Protein AF-0000000085178971 (afdb_homodimer)

InterPro domains:
  IPR006683 Thioesterase domain [PF03061] (18-88)
  IPR029069 HotDog domain superfamily [SSF54637] (4-119)
  IPR033120 Hotdog acyl-CoA thioesterase (ACOT)-type domain [PS51770] (1-112)
  IPR040170 Cytosolic acyl coenzyme A thioester hydrolase [PTHR11049] (3-118)

Structure (mmCIF, N/CA/C/O backbone):
data_AF-0000000085178971-model_v1
#
loop_
_entity.id
_entity.type
_entity.pdbx_description
1 polymer 'Acyl-CoA hydrolase'
#
loop_
_atom_site.group_PDB
_atom_site.id
_atom_site.type_symbol
_atom_site.label_atom_id
_atom_site.label_alt_id
_atom_site.label_comp_id
_atom_site.label_asym_id
_atom_site.label_entity_id
_atom_site.label_seq_id
_atom_site.pdbx_PDB_ins_code
_atom_site.Cartn_x
_atom_site.Cartn_y
_atom_site.Cartn_z
_atom_site.occupancy
_atom_site.B_iso_or_equiv
_atom_site.auth_seq_id
_atom_site.auth_comp_id
_atom_site.auth_asym_id
_atom_site.auth_atom_id
_atom_site.pdbx_PDB_model_num
ATOM 1 N N . MET A 1 1 ? -16.781 5.309 12.898 1 90.56 1 MET A N 1
ATOM 2 C CA . MET A 1 1 ? -16.844 5.953 11.594 1 90.56 1 MET A CA 1
ATOM 3 C C . MET A 1 1 ? -16.344 5.008 10.5 1 90.56 1 MET A C 1
ATOM 5 O O . MET A 1 1 ? -15.336 4.328 10.672 1 90.56 1 MET A O 1
ATOM 9 N N . GLU A 1 2 ? -17.203 5.035 9.398 1 94.25 2 GLU A N 1
ATOM 10 C CA . GLU A 1 2 ? -16.922 4.043 8.359 1 94.25 2 GLU A CA 1
ATOM 11 C C . GLU A 1 2 ? -17 4.668 6.973 1 94.25 2 GLU A C 1
ATOM 13 O O . GLU A 1 2 ? -17.688 5.672 6.773 1 94.25 2 GLU A O 1
ATOM 18 N N . ALA A 1 3 ? -16.203 4.098 6.035 1 98.06 3 ALA A N 1
ATOM 19 C CA . ALA A 1 3 ? -16.297 4.41 4.609 1 98.06 3 ALA A CA 1
ATOM 20 C C . ALA A 1 3 ? -16.25 3.139 3.768 1 98.06 3 ALA A C 1
ATOM 22 O O . ALA A 1 3 ? -15.594 2.162 4.141 1 98.06 3 ALA A O 1
ATOM 23 N N . ARG A 1 4 ? -16.938 3.227 2.602 1 98.06 4 ARG A N 1
ATOM 24 C CA . ARG A 1 4 ? -16.969 2.084 1.694 1 98.06 4 ARG A CA 1
ATOM 25 C C . ARG A 1 4 ? -16.875 2.535 0.241 1 98.06 4 ARG A C 1
ATOM 27 O O . ARG A 1 4 ? -17.391 3.586 -0.125 1 98.06 4 ARG A O 1
ATOM 34 N N . THR A 1 5 ? -16.281 1.724 -0.541 1 98.25 5 THR A N 1
ATOM 35 C CA . THR A 1 5 ? -16.203 1.977 -1.975 1 98.25 5 THR A CA 1
ATOM 36 C C . THR A 1 5 ? -16.219 0.666 -2.756 1 98.25 5 THR A C 1
ATOM 38 O O . THR A 1 5 ? -15.727 -0.357 -2.275 1 98.25 5 THR A O 1
ATOM 41 N N . LEU A 1 6 ? -16.797 0.725 -3.943 1 98 6 LEU A N 1
ATOM 42 C CA . LEU A 1 6 ? -16.719 -0.377 -4.898 1 98 6 LEU A CA 1
ATOM 43 C C . LEU A 1 6 ? -15.742 -0.062 -6.023 1 98 6 LEU A C 1
ATOM 45 O O . LEU A 1 6 ? -15.68 1.074 -6.496 1 98 6 LEU A O 1
ATOM 49 N N . GLU A 1 7 ? -14.977 -1.072 -6.363 1 98.12 7 GLU A N 1
ATOM 50 C CA . GLU A 1 7 ? -14.008 -0.912 -7.445 1 98.12 7 GLU A CA 1
ATOM 51 C C . GLU A 1 7 ? -13.953 -2.16 -8.32 1 98.12 7 GLU A C 1
ATOM 53 O O . GLU A 1 7 ? -13.711 -3.264 -7.824 1 98.12 7 GLU A O 1
ATOM 58 N N . LEU A 1 8 ? -14.172 -1.98 -9.609 1 97.5 8 LEU A N 1
ATOM 59 C CA . LEU A 1 8 ? -13.984 -3.08 -10.547 1 97.5 8 LEU A CA 1
ATOM 60 C C . LEU A 1 8 ? -12.523 -3.197 -10.961 1 97.5 8 LEU A C 1
ATOM 62 O O . LEU A 1 8 ? -11.875 -2.191 -11.266 1 97.5 8 LEU A O 1
ATOM 66 N N . VAL A 1 9 ? -12.016 -4.402 -11.016 1 97.88 9 VAL A N 1
ATOM 67 C CA . VAL A 1 9 ? -10.617 -4.621 -11.359 1 97.88 9 VAL A CA 1
ATOM 68 C C . VAL A 1 9 ? -10.469 -4.73 -12.875 1 97.88 9 VAL A C 1
ATOM 70 O O . VAL A 1 9 ? -11.055 -5.621 -13.5 1 97.88 9 VAL A O 1
ATOM 73 N N . PHE A 1 10 ? -9.641 -3.891 -13.461 1 97.94 10 PHE A N 1
ATOM 74 C CA . PHE A 1 10 ? -9.367 -3.875 -14.891 1 97.94 10 PHE A CA 1
ATOM 75 C C . PHE A 1 10 ? -7.984 -4.441 -15.188 1 97.94 10 PHE A C 1
ATOM 77 O O . PHE A 1 10 ? -7.145 -4.543 -14.289 1 97.94 10 PHE A O 1
ATOM 84 N N . PRO A 1 11 ? -7.73 -4.879 -16.438 1 97.19 11 PRO A N 1
ATOM 85 C CA . PRO A 1 11 ? -6.434 -5.453 -16.797 1 97.19 11 PRO A CA 1
ATOM 86 C C . PRO A 1 11 ? -5.262 -4.535 -16.453 1 97.19 11 PRO A C 1
ATOM 88 O O . PRO A 1 11 ? -4.164 -5.016 -16.172 1 97.19 11 PRO A O 1
ATOM 91 N N . GLU A 1 12 ? -5.469 -3.273 -16.391 1 95.94 12 GLU A N 1
ATOM 92 C CA . GLU A 1 12 ? -4.387 -2.334 -16.094 1 95.94 12 GLU A CA 1
ATOM 93 C C . GLU A 1 12 ? -3.906 -2.473 -14.656 1 95.94 12 GLU A C 1
ATOM 95 O O . GLU A 1 12 ? -2.838 -1.971 -14.305 1 95.94 12 GLU A O 1
ATOM 100 N N . HIS A 1 13 ? -4.719 -3.09 -13.836 1 96.56 13 HIS A N 1
ATOM 101 C CA . HIS A 1 13 ? -4.398 -3.246 -12.422 1 96.56 13 HIS A CA 1
ATOM 102 C C . HIS A 1 13 ? -3.75 -4.602 -12.148 1 96.56 13 HIS A C 1
ATOM 104 O O . HIS A 1 13 ? -3.488 -4.949 -10.992 1 96.56 13 HIS A O 1
ATOM 110 N N . THR A 1 14 ? -3.543 -5.395 -13.188 1 95.81 14 THR A N 1
ATOM 111 C CA . THR A 1 14 ? -3.139 -6.777 -12.961 1 95.81 14 THR A CA 1
ATOM 112 C C . THR A 1 14 ? -1.817 -7.074 -13.664 1 95.81 14 THR A C 1
ATOM 114 O O . THR A 1 14 ? -1.441 -6.379 -14.609 1 95.81 14 THR A O 1
ATOM 117 N N . ASN A 1 15 ? -1.112 -8.062 -13.117 1 91.56 15 ASN A N 1
ATOM 118 C CA . ASN A 1 15 ? 0.106 -8.562 -13.742 1 91.56 15 ASN A CA 1
ATOM 119 C C . ASN A 1 15 ? -0.207 -9.453 -14.945 1 91.56 15 ASN A C 1
ATOM 121 O O . ASN A 1 15 ? -1.373 -9.648 -15.289 1 91.56 15 ASN A O 1
ATOM 125 N N . PRO A 1 16 ? 0.861 -9.898 -15.609 1 90 16 PRO A N 1
ATOM 126 C CA . PRO A 1 16 ? 0.62 -10.711 -16.797 1 90 16 PRO A CA 1
ATOM 127 C C . PRO A 1 16 ? -0.155 -11.984 -16.5 1 90 16 PRO A C 1
ATOM 129 O O . PRO A 1 16 ? -0.76 -12.578 -17.406 1 90 16 PRO A O 1
ATOM 132 N N . LEU A 1 17 ? -0.175 -12.469 -15.258 1 91.81 17 LEU A N 1
ATOM 133 C CA . LEU A 1 17 ? -0.897 -13.68 -14.875 1 91.81 17 LEU A CA 1
ATOM 134 C C . LEU A 1 17 ? -2.344 -13.352 -14.516 1 91.81 17 LEU A C 1
ATOM 136 O O . LEU A 1 17 ? -3.121 -14.25 -14.18 1 91.81 17 LEU A O 1
ATOM 140 N N . GLY A 1 18 ? -2.707 -12.07 -14.586 1 94.12 18 GLY A N 1
ATOM 141 C CA . GLY A 1 18 ? -4.082 -11.664 -14.336 1 94.12 18 GLY A CA 1
ATOM 142 C C . GLY A 1 18 ? -4.359 -11.367 -12.883 1 94.12 18 GLY A C 1
ATOM 143 O O . GLY A 1 18 ? -5.504 -11.094 -12.508 1 94.12 18 GLY A O 1
ATOM 144 N N . ALA A 1 19 ? -3.391 -11.453 -12.086 1 94.94 19 ALA A N 1
ATOM 145 C CA . ALA A 1 19 ? -3.545 -11.133 -10.664 1 94.94 19 ALA A CA 1
ATOM 146 C C . ALA A 1 19 ? -3.299 -9.648 -10.406 1 94.94 19 ALA A C 1
ATOM 148 O O . ALA A 1 19 ? -2.369 -9.062 -10.961 1 94.94 19 ALA A O 1
ATOM 149 N N . ALA A 1 20 ? -4.156 -9.062 -9.586 1 97.12 20 ALA A N 1
ATOM 150 C CA . ALA A 1 20 ? -4.02 -7.641 -9.273 1 97.12 20 ALA A CA 1
ATOM 151 C C . ALA A 1 20 ? -2.684 -7.355 -8.594 1 97.12 20 ALA A C 1
ATOM 153 O O . ALA A 1 20 ? -2.236 -8.125 -7.742 1 97.12 20 ALA A O 1
ATOM 154 N N . PHE A 1 21 ? -2.059 -6.289 -9 1 96.38 21 PHE A N 1
ATOM 155 C CA . PHE A 1 21 ? -0.87 -5.832 -8.289 1 96.38 21 PHE A CA 1
ATOM 156 C C . PHE A 1 21 ? -1.201 -5.496 -6.84 1 96.38 21 PHE A C 1
ATOM 158 O O . PHE A 1 21 ? -2.227 -4.867 -6.559 1 96.38 21 PHE A O 1
ATOM 165 N N . GLY A 1 22 ? -0.292 -5.902 -5.941 1 97.75 22 GLY A N 1
ATOM 166 C CA . GLY A 1 22 ? -0.508 -5.566 -4.543 1 97.75 22 GLY A CA 1
ATOM 167 C C . GLY A 1 22 ? -0.616 -4.07 -4.301 1 97.75 22 GLY A C 1
ATOM 168 O O . GLY A 1 22 ? -1.378 -3.633 -3.436 1 97.75 22 GLY A O 1
ATOM 169 N N . GLY A 1 23 ? 0.153 -3.355 -5.035 1 97.62 23 GLY A N 1
ATOM 170 C CA . GLY A 1 23 ? 0.151 -1.907 -4.906 1 97.62 23 GLY A CA 1
ATOM 171 C C . GLY A 1 23 ? -1.193 -1.282 -5.223 1 97.62 23 GLY A C 1
ATOM 172 O O . GLY A 1 23 ? -1.568 -0.268 -4.633 1 97.62 23 GLY A O 1
ATOM 173 N N . PHE A 1 24 ? -1.859 -1.829 -6.164 1 98.19 24 PHE A N 1
ATOM 174 C CA . PHE A 1 24 ? -3.201 -1.365 -6.492 1 98.19 24 PHE A CA 1
ATOM 175 C C . PHE A 1 24 ? -4.145 -1.54 -5.309 1 98.19 24 PHE A C 1
ATOM 177 O O . PHE A 1 24 ? -4.836 -0.599 -4.914 1 98.19 24 PHE A O 1
ATOM 184 N N . VAL A 1 25 ? -4.148 -2.674 -4.711 1 98.69 25 VAL A N 1
ATOM 185 C CA . VAL A 1 25 ? -5.02 -2.98 -3.578 1 98.69 25 VAL A CA 1
ATOM 186 C C . VAL A 1 25 ? -4.637 -2.107 -2.385 1 98.69 25 VAL A C 1
ATOM 188 O O . VAL A 1 25 ? -5.508 -1.53 -1.728 1 98.69 25 VAL A O 1
ATOM 191 N N . LEU A 1 26 ? -3.355 -1.999 -2.131 1 98.5 26 LEU A N 1
ATOM 192 C CA . LEU A 1 26 ? -2.869 -1.151 -1.048 1 98.5 26 LEU A CA 1
ATOM 193 C C . LEU A 1 26 ? -3.295 0.297 -1.257 1 98.5 26 LEU A C 1
ATOM 195 O O . LEU A 1 26 ? -3.623 0.998 -0.296 1 98.5 26 LEU A O 1
ATOM 199 N N . GLY A 1 27 ? -3.217 0.71 -2.482 1 98.19 27 GLY A N 1
ATOM 200 C CA . GLY A 1 27 ? -3.682 2.051 -2.803 1 98.19 27 GLY A CA 1
ATOM 201 C C . GLY A 1 27 ? -5.148 2.268 -2.479 1 98.19 27 GLY A C 1
ATOM 202 O O . GLY A 1 27 ? -5.52 3.305 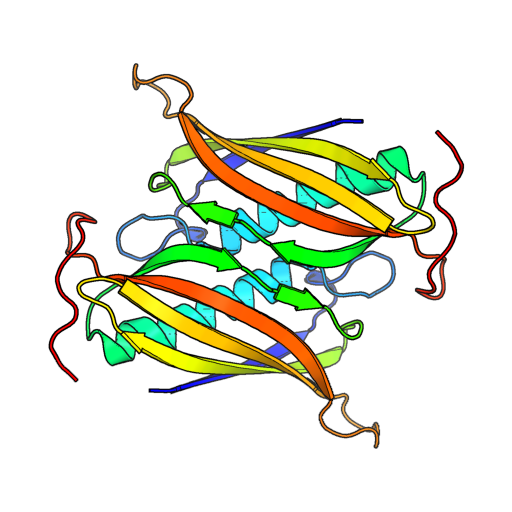-1.924 1 98.19 27 GLY A O 1
ATOM 203 N N . LEU A 1 28 ? -5.977 1.329 -2.848 1 98.5 28 LEU A N 1
ATOM 204 C CA . LEU A 1 28 ? -7.395 1.399 -2.516 1 98.5 28 LEU A CA 1
ATOM 205 C C . LEU A 1 28 ? -7.598 1.438 -1.004 1 98.5 28 LEU A C 1
ATOM 207 O O . LEU A 1 28 ? -8.414 2.215 -0.502 1 98.5 28 LEU A O 1
ATOM 211 N N . MET A 1 29 ? -6.883 0.595 -0.313 1 98.69 29 MET A N 1
ATOM 212 C CA . MET A 1 29 ? -6.98 0.563 1.144 1 98.69 29 MET A CA 1
ATOM 213 C C . MET A 1 29 ? -6.641 1.924 1.742 1 98.69 29 MET A C 1
ATOM 215 O O . MET A 1 29 ? -7.363 2.424 2.605 1 98.69 29 MET A O 1
ATOM 219 N N . ASP A 1 30 ? -5.582 2.465 1.289 1 98.44 30 ASP A N 1
ATOM 220 C CA . ASP A 1 30 ? -5.156 3.771 1.781 1 98.44 30 ASP A CA 1
ATOM 221 C C . ASP A 1 30 ? -6.195 4.844 1.464 1 98.44 30 ASP A C 1
ATOM 223 O O . ASP A 1 30 ? -6.516 5.676 2.314 1 98.44 30 ASP A O 1
ATOM 227 N N . LYS A 1 31 ? -6.684 4.848 0.263 1 97.38 31 LYS A N 1
ATOM 228 C CA . LYS A 1 31 ? -7.676 5.832 -0.161 1 97.38 31 LYS A CA 1
ATOM 229 C C . LYS A 1 31 ? -8.93 5.758 0.71 1 97.38 31 LYS A C 1
ATOM 231 O O . LYS A 1 31 ? -9.32 6.75 1.325 1 97.38 31 LYS A O 1
ATOM 236 N N . VAL A 1 32 ? -9.477 4.641 0.804 1 98.62 32 VAL A N 1
ATOM 237 C CA . VAL A 1 32 ? -10.727 4.492 1.536 1 98.62 32 VAL A CA 1
ATOM 238 C C . VAL A 1 32 ? -10.477 4.656 3.033 1 98.62 32 VAL A C 1
ATOM 240 O O . VAL A 1 32 ? -11.297 5.23 3.748 1 98.62 32 VAL A O 1
ATOM 243 N N . GLY A 1 33 ? -9.359 4.094 3.525 1 98.62 33 GLY A N 1
ATOM 244 C CA . GLY A 1 33 ? -8.984 4.332 4.91 1 98.62 33 GLY A CA 1
ATOM 245 C C . GLY A 1 33 ? -8.891 5.805 5.258 1 98.62 33 GLY A C 1
ATOM 246 O O . GLY A 1 33 ? -9.328 6.227 6.328 1 98.62 33 GLY A O 1
ATOM 247 N N . SER A 1 34 ? -8.281 6.543 4.367 1 98 34 SER A N 1
ATOM 248 C CA . SER A 1 34 ? -8.117 7.973 4.613 1 98 34 SER A CA 1
ATOM 249 C C . SER A 1 34 ? -9.469 8.68 4.664 1 98 34 SER A C 1
ATOM 251 O O . SER A 1 34 ? -9.641 9.664 5.387 1 98 34 SER A O 1
ATOM 253 N N . TYR A 1 35 ? -10.414 8.219 3.824 1 97.88 35 TYR A N 1
ATOM 254 C CA . TYR A 1 35 ? -11.758 8.781 3.895 1 97.88 35 TYR A CA 1
ATOM 255 C C . TYR A 1 35 ? -12.344 8.625 5.293 1 97.88 35 TYR A C 1
ATOM 257 O O . TYR A 1 35 ? -12.852 9.594 5.871 1 97.88 35 TYR A O 1
ATOM 265 N N . ALA A 1 36 ? -12.336 7.406 5.82 1 98.56 36 ALA A N 1
ATOM 266 C CA . ALA A 1 36 ? -12.867 7.145 7.152 1 98.56 36 ALA A CA 1
ATOM 267 C C . ALA A 1 36 ? -12.172 8.008 8.203 1 98.56 36 ALA A C 1
ATOM 269 O O . ALA A 1 36 ? -12.828 8.594 9.07 1 98.56 36 ALA A O 1
ATOM 270 N N . ALA A 1 37 ? -10.859 8.055 8.102 1 98.31 37 ALA A N 1
ATOM 271 C CA . ALA A 1 37 ? -10.07 8.82 9.07 1 98.31 37 ALA A CA 1
ATOM 272 C C . ALA A 1 37 ? -10.422 10.305 9.008 1 98.31 37 ALA A C 1
ATOM 274 O O . ALA A 1 37 ? -10.648 10.938 10.039 1 98.31 37 ALA A O 1
ATOM 275 N N . ALA A 1 38 ? -10.422 10.836 7.82 1 97.06 38 ALA A N 1
ATOM 276 C CA . ALA A 1 38 ? -10.695 12.258 7.645 1 97.06 38 ALA A CA 1
ATOM 277 C C . ALA A 1 38 ? -12.102 12.602 8.133 1 97.06 38 ALA A C 1
ATOM 279 O O . ALA A 1 38 ? -12.312 13.656 8.742 1 97.06 38 ALA A O 1
ATOM 280 N N . ARG A 1 39 ? -13.055 11.766 7.82 1 97.25 39 ARG A N 1
ATOM 281 C CA . ARG A 1 39 ? -14.422 11.984 8.281 1 97.25 39 ARG A CA 1
ATOM 282 C C . ARG A 1 39 ? -14.477 12.062 9.805 1 97.25 39 ARG A C 1
ATOM 284 O O . ARG A 1 39 ? -15.141 12.938 10.367 1 97.25 39 ARG A O 1
ATOM 291 N N . ARG A 1 40 ? -13.828 11.141 10.438 1 97.56 40 ARG A N 1
ATOM 292 C CA . ARG A 1 40 ? -13.797 11.102 11.891 1 97.56 40 ARG A CA 1
ATOM 293 C C . ARG A 1 40 ? -13.094 12.336 12.461 1 97.56 40 ARG A C 1
ATOM 295 O O . ARG A 1 40 ? -13.539 12.906 13.453 1 97.56 40 ARG A O 1
ATOM 302 N N . ALA A 1 41 ? -11.977 12.695 11.859 1 97 41 ALA A N 1
ATOM 303 C CA . ALA A 1 41 ? -11.133 13.781 12.367 1 97 41 ALA A CA 1
ATOM 304 C C . ALA A 1 41 ? -11.711 15.141 12 1 97 41 ALA A C 1
ATOM 306 O O . ALA A 1 41 ? -11.352 16.156 12.602 1 97 41 ALA A O 1
ATOM 307 N N . LYS A 1 42 ? -12.555 15.164 10.938 1 95.56 42 LYS A N 1
ATOM 308 C CA . LYS A 1 42 ? -13.07 16.391 10.352 1 95.56 42 LYS A CA 1
ATOM 309 C C . LYS A 1 42 ? -11.93 17.328 9.938 1 95.56 42 LYS A C 1
ATOM 311 O O . LYS A 1 42 ? -12.016 18.547 10.117 1 95.56 42 LYS A O 1
ATOM 316 N N . LYS A 1 43 ? -10.844 16.734 9.555 1 94.38 43 LYS A N 1
ATOM 317 C CA . LYS A 1 43 ? -9.617 17.375 9.102 1 94.38 43 LYS A CA 1
ATOM 318 C C . LYS A 1 43 ? -8.883 16.5 8.078 1 94.38 43 LYS A C 1
ATOM 320 O O . LYS A 1 43 ? -9.133 15.305 7.992 1 94.38 43 LYS A O 1
ATOM 325 N N . PRO A 1 44 ? -7.977 17.188 7.273 1 96.06 44 PRO A N 1
ATOM 326 C CA . PRO A 1 44 ? -7.105 16.344 6.453 1 96.06 44 PRO A CA 1
ATOM 327 C C . PRO A 1 44 ? -6.23 15.414 7.289 1 96.06 44 PRO A C 1
ATOM 329 O O . PRO A 1 44 ? -5.938 15.711 8.453 1 96.06 44 PRO A O 1
ATOM 332 N N . VAL A 1 45 ? -5.895 14.305 6.664 1 97.44 45 VAL A N 1
ATOM 333 C CA . VAL A 1 45 ? -5.031 13.336 7.336 1 97.44 45 VAL A CA 1
ATOM 334 C C . VAL A 1 45 ? -3.92 12.891 6.395 1 97.44 45 VAL A C 1
ATOM 336 O O . VAL A 1 45 ? -4.043 13.016 5.172 1 97.44 45 VAL A O 1
ATOM 339 N N . VAL A 1 46 ? -2.805 12.367 6.93 1 97.69 46 VAL A N 1
ATOM 340 C CA . VAL A 1 46 ? -1.712 11.766 6.176 1 97.69 46 VAL A CA 1
ATOM 341 C C . VAL A 1 46 ? -1.381 10.391 6.754 1 97.69 46 VAL A C 1
ATOM 343 O O . VAL A 1 46 ? -1.483 10.18 7.965 1 97.69 46 VAL A O 1
ATOM 346 N N . THR A 1 47 ? -1.085 9.484 5.863 1 97.94 47 THR A N 1
ATOM 347 C CA . THR A 1 47 ? -0.688 8.148 6.305 1 97.94 47 THR A CA 1
ATOM 348 C C . THR A 1 47 ? 0.671 8.188 6.996 1 97.94 47 THR A C 1
ATOM 350 O O . THR A 1 47 ? 1.628 8.758 6.465 1 97.94 47 THR A O 1
ATOM 353 N N . VAL A 1 48 ? 0.702 7.504 8.18 1 98.44 48 VAL A N 1
ATOM 354 C CA . VAL A 1 48 ? 1.996 7.516 8.859 1 98.44 48 VAL A CA 1
ATOM 355 C C . VAL A 1 48 ? 2.506 6.082 9.016 1 98.44 48 VAL A C 1
ATOM 357 O O . VAL A 1 48 ? 3.693 5.867 9.266 1 98.44 48 VAL A O 1
ATOM 360 N N . ALA A 1 49 ? 1.622 5.125 8.906 1 98.62 49 ALA A N 1
ATOM 361 C CA . ALA A 1 49 ? 2.076 3.744 9.039 1 98.62 49 ALA A CA 1
ATOM 362 C C . ALA A 1 49 ? 1.078 2.777 8.406 1 98.62 49 ALA A C 1
ATOM 364 O O . ALA A 1 49 ? -0.124 3.053 8.367 1 98.62 49 ALA A O 1
ATOM 365 N N . VAL A 1 50 ? 1.59 1.718 7.895 1 98.06 50 VAL A N 1
ATOM 366 C CA . VAL A 1 50 ? 0.809 0.587 7.402 1 98.06 50 VAL A CA 1
ATOM 367 C C . VAL A 1 50 ? 1.342 -0.711 8.008 1 98.06 50 VAL A C 1
ATOM 369 O O . VAL A 1 50 ? 2.549 -0.96 7.988 1 98.06 50 VAL A O 1
ATOM 372 N N . GLY A 1 51 ? 0.458 -1.487 8.555 1 95.25 51 GLY A N 1
ATOM 373 C CA . GLY A 1 51 ? 0.905 -2.742 9.141 1 95.25 51 GLY A CA 1
ATOM 374 C C . GLY A 1 51 ? -0.154 -3.826 9.102 1 95.25 51 GLY A C 1
ATOM 375 O O . GLY A 1 51 ? -1.352 -3.533 9.086 1 95.25 51 GLY A O 1
ATOM 376 N N . GLY A 1 52 ? 0.385 -5.031 9.133 1 95.62 52 GLY A N 1
ATOM 377 C CA . GLY A 1 52 ? -0.489 -6.184 9.281 1 95.62 52 GLY A CA 1
ATOM 378 C C . GLY A 1 52 ? -1.335 -6.453 8.047 1 95.62 52 GLY A C 1
ATOM 379 O O . GLY A 1 52 ? -2.471 -6.922 8.164 1 95.62 52 GLY A O 1
ATOM 380 N N . VAL A 1 53 ? -0.936 -6.07 6.918 1 98.56 53 VAL A N 1
ATOM 381 C CA . VAL A 1 53 ? -1.733 -6.348 5.73 1 98.56 53 VAL A CA 1
ATOM 382 C C . VAL A 1 53 ? -1.47 -7.773 5.25 1 98.56 53 VAL A C 1
ATOM 384 O O . VAL A 1 53 ? -0.316 -8.172 5.074 1 98.56 53 VAL A O 1
ATOM 387 N N . GLU A 1 54 ? -2.508 -8.516 5.031 1 98.75 54 GLU A N 1
ATOM 388 C CA . GLU A 1 54 ? -2.453 -9.875 4.516 1 98.75 54 GLU A CA 1
ATOM 389 C C . GLU A 1 54 ? -3.295 -10.031 3.252 1 98.75 54 GLU A C 1
ATOM 391 O O . GLU A 1 54 ? -4.496 -9.75 3.264 1 98.75 54 GLU A O 1
ATOM 396 N N . PHE A 1 55 ? -2.631 -10.422 2.248 1 98.5 55 PHE A N 1
ATOM 397 C CA . PHE A 1 55 ? -3.328 -10.797 1.024 1 98.5 55 PHE A CA 1
ATOM 398 C C . PHE A 1 55 ? -3.74 -12.266 1.066 1 98.5 55 PHE A C 1
ATOM 400 O O . PHE A 1 55 ? -2.941 -13.148 0.752 1 98.5 55 PHE A O 1
ATOM 407 N N . LYS A 1 56 ? -4.98 -12.516 1.309 1 97.88 56 LYS A N 1
ATOM 408 C CA . LYS A 1 56 ? -5.457 -13.852 1.679 1 97.88 56 LYS A CA 1
ATOM 409 C C . LYS A 1 56 ? -5.754 -14.688 0.441 1 97.88 56 LYS A C 1
ATOM 411 O O . LYS A 1 56 ? -5.496 -15.898 0.428 1 97.88 56 LYS A O 1
ATOM 416 N N . VAL A 1 57 ? -6.406 -14.117 -0.52 1 95.81 57 VAL A N 1
ATOM 417 C CA . VAL A 1 57 ? -6.715 -14.805 -1.771 1 95.81 57 VAL A CA 1
ATOM 418 C C . VAL A 1 57 ? -6.438 -13.875 -2.951 1 95.81 57 VAL A C 1
ATOM 420 O O . VAL A 1 57 ? -6.555 -12.656 -2.828 1 95.81 57 VAL A O 1
ATOM 423 N N . PRO A 1 58 ? -6.109 -14.43 -4.102 1 95.56 58 PRO A N 1
ATOM 424 C CA . PRO A 1 58 ? -5.789 -13.578 -5.25 1 95.56 58 PRO A CA 1
ATOM 425 C C . PRO A 1 58 ? -7.004 -12.812 -5.773 1 95.56 58 PRO A C 1
ATOM 427 O O . PRO A 1 58 ? -8.117 -13.344 -5.777 1 95.56 58 PRO A O 1
ATOM 430 N N . ILE A 1 59 ? -6.754 -11.531 -6.102 1 97.06 59 ILE A N 1
ATOM 431 C CA . ILE A 1 59 ? -7.711 -10.68 -6.797 1 97.06 59 ILE A CA 1
ATOM 432 C C . ILE A 1 59 ? -7.383 -10.656 -8.289 1 97.06 59 ILE A C 1
ATOM 434 O O . ILE A 1 59 ? -6.219 -10.539 -8.672 1 97.06 59 ILE A O 1
ATOM 438 N N . ARG A 1 60 ? -8.406 -10.812 -9.18 1 95.69 60 ARG A N 1
ATOM 439 C CA . ARG A 1 60 ? -8.164 -10.938 -10.609 1 95.69 60 ARG A CA 1
ATOM 440 C C . ARG A 1 60 ? -9.008 -9.93 -11.398 1 95.69 60 ARG A C 1
ATOM 442 O O . ARG A 1 60 ? -9.977 -9.375 -10.867 1 95.69 60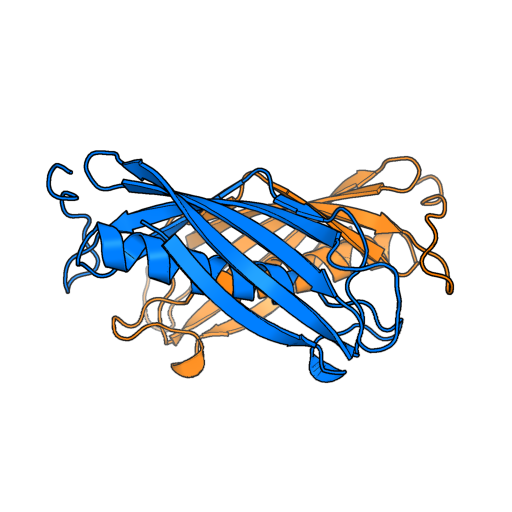 ARG A O 1
ATOM 449 N N . THR A 1 61 ? -8.547 -9.773 -12.656 1 96.38 61 THR A N 1
ATOM 450 C CA . THR A 1 61 ? -9.344 -8.953 -13.57 1 96.38 61 THR A CA 1
ATOM 451 C C . THR A 1 61 ? -10.797 -9.414 -13.586 1 96.38 61 THR A C 1
ATOM 453 O O . THR A 1 61 ? -11.07 -10.609 -13.68 1 96.38 61 THR A O 1
ATOM 456 N N . GLY A 1 62 ? -11.711 -8.406 -13.438 1 95 62 GLY A N 1
ATOM 457 C CA . GLY A 1 62 ? -13.125 -8.727 -13.477 1 95 62 GLY A CA 1
ATOM 458 C C . GLY A 1 62 ? -13.742 -8.883 -12.102 1 95 62 GLY A C 1
ATOM 459 O O . GLY A 1 62 ? -14.969 -8.914 -11.961 1 95 62 GLY A O 1
ATOM 460 N N . ASP A 1 63 ? -12.914 -9.047 -11.102 1 96.56 63 ASP A N 1
ATOM 461 C CA . ASP A 1 63 ? -13.445 -9.07 -9.742 1 96.56 63 ASP A CA 1
ATOM 462 C C . ASP A 1 63 ? -14.016 -7.703 -9.352 1 96.56 63 ASP A C 1
ATOM 464 O O . ASP A 1 63 ? -13.438 -6.668 -9.695 1 96.56 63 ASP A O 1
ATOM 468 N N . LEU A 1 64 ? -15.156 -7.676 -8.695 1 97.19 64 LEU A N 1
ATOM 469 C CA . LEU A 1 64 ? -15.641 -6.488 -8 1 97.19 64 LEU A CA 1
ATOM 470 C C . LEU A 1 64 ? -15.148 -6.461 -6.559 1 97.19 64 LEU A C 1
ATOM 472 O O . LEU A 1 64 ? -15.359 -7.414 -5.805 1 97.19 64 LEU A O 1
ATOM 476 N N . LEU A 1 65 ? -14.5 -5.379 -6.23 1 98.19 65 LEU A N 1
ATOM 477 C CA . LEU A 1 65 ? -13.984 -5.227 -4.875 1 98.19 65 LEU A CA 1
ATOM 478 C C . LEU A 1 65 ? -14.891 -4.305 -4.055 1 98.19 65 LEU A C 1
ATOM 480 O O . LEU A 1 65 ? -15.328 -3.26 -4.547 1 98.19 65 LEU A O 1
ATOM 484 N N . GLU A 1 66 ? -15.219 -4.734 -2.869 1 98.44 66 GLU A N 1
ATOM 485 C CA . GLU A 1 66 ? -15.75 -3.844 -1.843 1 98.44 66 GLU A CA 1
ATOM 486 C C . GLU A 1 66 ? -14.695 -3.537 -0.78 1 98.44 66 GLU A C 1
ATOM 488 O O . GLU A 1 66 ? -14.234 -4.438 -0.082 1 98.44 66 GLU A O 1
ATOM 493 N N . VAL A 1 67 ? -14.352 -2.314 -0.685 1 98.81 67 VAL A N 1
ATOM 494 C CA . VAL A 1 67 ? -13.383 -1.867 0.306 1 98.81 67 VAL A CA 1
ATOM 495 C C . VAL A 1 67 ? -14.102 -1.229 1.49 1 98.81 67 VAL A C 1
ATOM 497 O O . VAL A 1 67 ? -14.867 -0.273 1.32 1 98.81 67 VAL A O 1
ATOM 500 N N . VAL A 1 68 ? -13.859 -1.764 2.682 1 98.88 68 VAL A N 1
ATOM 501 C CA . VAL A 1 68 ? -14.523 -1.293 3.893 1 98.88 68 VAL A CA 1
ATOM 502 C C . VAL A 1 68 ? -13.484 -0.802 4.895 1 98.88 68 VAL A C 1
ATOM 504 O O . VAL A 1 68 ? -12.602 -1.56 5.305 1 98.88 68 VAL A O 1
ATOM 507 N N . ALA A 1 69 ? -13.656 0.42 5.312 1 98.88 69 ALA A N 1
ATOM 508 C CA . ALA A 1 69 ? -12.734 1.027 6.266 1 98.88 69 ALA A CA 1
ATOM 509 C C . ALA A 1 69 ? -13.461 1.478 7.527 1 98.88 69 ALA A C 1
ATOM 511 O O . ALA A 1 69 ? -14.531 2.094 7.449 1 98.88 69 ALA A O 1
ATOM 512 N N . ARG A 1 70 ? -12.828 1.166 8.711 1 98.81 70 ARG A N 1
ATOM 513 C CA . ARG A 1 70 ? -13.422 1.528 10 1 98.81 70 ARG A CA 1
ATOM 514 C C . ARG A 1 70 ? -12.367 2.088 10.945 1 98.81 70 ARG A C 1
ATOM 516 O O . ARG A 1 70 ? -11.344 1.449 11.188 1 98.81 70 ARG A O 1
ATOM 523 N N . VAL A 1 71 ? -12.688 3.232 11.492 1 98.62 71 VAL A N 1
ATOM 524 C CA . VAL A 1 71 ? -11.82 3.756 12.547 1 98.62 71 VAL A CA 1
ATOM 525 C C . VAL A 1 71 ? -11.945 2.889 13.797 1 98.62 71 VAL A C 1
ATOM 527 O O . VAL A 1 71 ? -13.039 2.73 14.344 1 98.62 71 VAL A O 1
ATOM 530 N N . VAL A 1 72 ? -10.789 2.396 14.289 1 98.44 72 VAL A N 1
ATOM 531 C CA . VAL A 1 72 ? -10.867 1.471 15.414 1 98.44 72 VAL A CA 1
ATOM 532 C C . VAL A 1 72 ? -10.164 2.072 16.625 1 98.44 72 VAL A C 1
ATOM 534 O O . VAL A 1 72 ? -10.344 1.603 17.75 1 98.44 72 VAL A O 1
ATOM 537 N N . ARG A 1 73 ? -9.383 3.049 16.484 1 98.06 73 ARG A N 1
ATOM 538 C CA . ARG A 1 73 ? -8.688 3.732 17.578 1 98.06 73 ARG A CA 1
ATOM 539 C C . ARG A 1 73 ? -8.469 5.207 17.25 1 98.06 73 ARG A C 1
ATOM 541 O O . ARG A 1 73 ? -8.133 5.551 16.109 1 98.06 73 ARG A O 1
ATOM 548 N N . VAL A 1 74 ? -8.633 6.008 18.188 1 97.88 74 VAL A N 1
ATOM 549 C CA . VAL A 1 74 ? -8.367 7.438 18.078 1 97.88 74 VAL A CA 1
ATOM 550 C C . VAL A 1 74 ? -7.395 7.867 19.172 1 97.88 74 VAL A C 1
ATOM 552 O O . VAL A 1 74 ? -7.668 7.684 20.359 1 97.88 74 VAL A O 1
ATOM 555 N N . GLY A 1 75 ? -6.242 8.352 18.734 1 97.25 75 GLY A N 1
ATOM 556 C CA . GLY A 1 75 ? -5.297 8.977 19.656 1 97.25 75 GLY A CA 1
ATOM 557 C C . GLY A 1 75 ? -5.449 10.484 19.734 1 97.25 75 GLY A C 1
ATOM 558 O O . GLY A 1 75 ? -6.539 11.016 19.516 1 97.25 75 GLY A O 1
ATOM 559 N N . ARG A 1 76 ? -4.336 11.109 20.141 1 97.19 76 ARG A N 1
ATOM 560 C CA . ARG A 1 76 ? -4.379 12.562 20.25 1 97.19 76 ARG A CA 1
ATOM 561 C C . ARG A 1 76 ? -4.48 13.203 18.875 1 97.19 76 ARG A C 1
ATOM 563 O O . ARG A 1 76 ? -5.352 14.047 18.641 1 97.19 76 ARG A O 1
ATOM 570 N N . THR A 1 77 ? -3.529 12.781 18.062 1 98.06 77 THR A N 1
ATOM 571 C CA . THR A 1 77 ? -3.525 13.312 16.703 1 98.06 77 THR A CA 1
ATOM 572 C C . THR A 1 77 ? -3.746 12.195 15.688 1 98.06 77 THR A C 1
ATOM 574 O O . THR A 1 77 ? -4.016 12.461 14.516 1 98.06 77 THR A O 1
ATOM 577 N N . SER A 1 78 ? -3.684 10.938 16.125 1 98.19 78 SER A N 1
ATOM 578 C CA . SER A 1 78 ? -3.611 9.797 15.219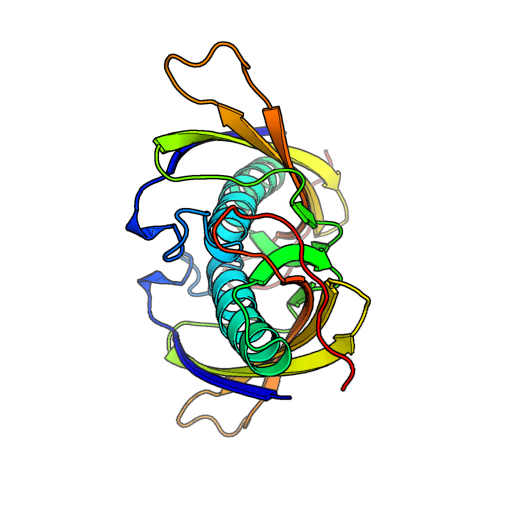 1 98.19 78 SER A CA 1
ATOM 579 C C . SER A 1 78 ? -4.91 9 15.219 1 98.19 78 SER A C 1
ATOM 581 O O . SER A 1 78 ? -5.672 9.047 16.188 1 98.19 78 SER A O 1
ATOM 583 N N . LEU A 1 79 ? -5.176 8.336 14.148 1 98.5 79 LEU A N 1
ATOM 584 C CA . LEU A 1 79 ? -6.293 7.414 13.977 1 98.5 79 LEU A CA 1
ATOM 585 C C . LEU A 1 79 ? -5.828 6.094 13.367 1 98.5 79 LEU A C 1
ATOM 587 O O . LEU A 1 79 ? -5.078 6.086 12.391 1 98.5 79 LEU A O 1
ATOM 591 N N . THR A 1 80 ? -6.219 5 13.961 1 98.69 80 THR A N 1
ATOM 592 C CA . THR A 1 80 ? -6 3.682 13.383 1 98.69 80 THR A CA 1
ATOM 593 C C . THR A 1 80 ? -7.258 3.186 12.672 1 98.69 80 THR A C 1
ATOM 595 O O . THR A 1 80 ? -8.352 3.205 13.25 1 98.69 80 THR A O 1
ATOM 598 N N . VAL A 1 81 ? -7.098 2.785 11.461 1 98.81 81 VAL A N 1
ATOM 599 C CA . VAL A 1 81 ? -8.219 2.354 10.625 1 98.81 81 VAL A CA 1
ATOM 600 C C . VAL A 1 81 ? -7.988 0.917 10.164 1 98.81 81 VAL A C 1
ATOM 602 O O . VAL A 1 81 ? -6.949 0.604 9.578 1 98.81 81 VAL A O 1
ATOM 605 N N . GLU A 1 82 ? -8.938 0.062 10.453 1 98.88 82 GLU A N 1
ATOM 606 C CA . GLU A 1 82 ? -8.961 -1.269 9.852 1 98.88 82 GLU A CA 1
ATOM 607 C C . GLU A 1 82 ? -9.625 -1.242 8.477 1 98.88 82 GLU A C 1
ATOM 609 O O . GLU A 1 82 ? -10.695 -0.655 8.305 1 98.88 82 GLU A O 1
ATOM 614 N N . VAL A 1 83 ? -8.984 -1.837 7.523 1 98.88 83 VAL A N 1
ATOM 615 C CA . VAL A 1 83 ? -9.539 -1.887 6.176 1 98.88 83 VAL A CA 1
ATOM 616 C C . VAL A 1 83 ? -9.625 -3.338 5.707 1 98.88 83 VAL A C 1
ATOM 618 O O . VAL A 1 83 ? -8.656 -4.094 5.828 1 98.88 83 VAL A O 1
ATOM 621 N N . GLU A 1 84 ? -10.75 -3.678 5.203 1 98.88 84 GLU A N 1
ATOM 622 C CA . GLU A 1 84 ? -11.016 -4.977 4.594 1 98.88 84 GLU A CA 1
ATOM 623 C C . GLU A 1 84 ? -11.414 -4.828 3.129 1 98.88 84 GLU A C 1
ATOM 625 O O . GLU A 1 84 ? -12.172 -3.924 2.775 1 98.88 84 GLU A O 1
ATOM 630 N N . VAL A 1 85 ? -10.836 -5.672 2.322 1 98.88 85 VAL A N 1
ATOM 631 C CA . VAL A 1 85 ? -11.18 -5.73 0.907 1 98.88 85 VAL A CA 1
ATOM 632 C C . VAL A 1 85 ? -11.844 -7.07 0.593 1 98.88 85 VAL A C 1
ATOM 634 O O . VAL A 1 85 ? -11.211 -8.125 0.72 1 98.88 85 VAL A O 1
ATOM 637 N N . TYR A 1 86 ? -13.062 -6.988 0.174 1 98.44 86 TYR A N 1
ATOM 638 C CA . TYR A 1 86 ? -13.797 -8.164 -0.269 1 98.44 86 TYR A CA 1
ATOM 639 C C . TYR A 1 86 ? -13.875 -8.227 -1.791 1 98.44 86 TYR A C 1
ATOM 641 O O . TYR A 1 86 ? -14.008 -7.191 -2.449 1 98.44 86 TYR A O 1
ATOM 649 N N . LYS A 1 87 ? -13.797 -9.445 -2.295 1 97.5 87 LYS A N 1
ATOM 650 C CA . LYS A 1 87 ? -13.977 -9.586 -3.738 1 97.5 87 LYS A CA 1
ATOM 651 C C . LYS A 1 87 ? -15.203 -10.43 -4.059 1 97.5 87 LYS A C 1
ATOM 653 O O . LYS A 1 87 ? -15.586 -11.305 -3.279 1 97.5 87 LYS A O 1
ATOM 658 N N . GLU A 1 88 ? -15.789 -10.055 -5.129 1 95.38 88 GLU A N 1
ATOM 659 C CA . GLU A 1 88 ? -16.891 -10.812 -5.715 1 95.38 88 GLU A CA 1
ATOM 660 C C . GLU A 1 88 ? -16.766 -10.891 -7.234 1 95.38 88 GLU A C 1
ATOM 662 O O . GLU A 1 88 ? -16.219 -9.977 -7.863 1 95.38 88 GLU A O 1
ATOM 667 N N . ARG A 1 89 ? -17.172 -12.031 -7.766 1 91.06 89 ARG A N 1
ATOM 668 C CA . ARG A 1 89 ? -17.188 -12.219 -9.211 1 91.06 89 ARG A CA 1
ATOM 669 C C . ARG A 1 89 ? -18.625 -12.43 -9.711 1 91.06 89 ARG A C 1
ATOM 671 O O . ARG A 1 89 ? -19.344 -13.289 -9.195 1 91.06 89 ARG A O 1
ATOM 678 N N . PHE A 1 90 ? -18.953 -11.57 -10.617 1 82.19 90 PHE A N 1
ATOM 679 C CA . PHE A 1 90 ? -20.297 -11.703 -11.156 1 82.19 90 PHE A CA 1
ATOM 680 C C . PHE A 1 90 ? -20.5 -13.086 -11.773 1 82.19 90 PHE A C 1
ATOM 682 O O . PHE A 1 90 ? -19.625 -13.586 -12.477 1 82.19 90 PHE A O 1
ATOM 689 N N . GLY A 1 91 ? -21.578 -13.609 -11.562 1 78.56 91 GLY A N 1
ATOM 690 C CA . GLY A 1 91 ? -21.953 -14.883 -12.156 1 78.56 91 GLY A CA 1
ATOM 691 C C . GLY A 1 91 ? -21.453 -16.078 -11.375 1 78.56 91 GLY A C 1
ATOM 692 O O . GLY A 1 91 ? -21.797 -17.219 -11.68 1 78.56 91 GLY A O 1
ATOM 693 N N . LYS A 1 92 ? -20.438 -15.773 -10.523 1 68.81 92 LYS A N 1
ATOM 694 C CA . LYS A 1 92 ? -19.953 -16.891 -9.719 1 68.81 92 LYS A CA 1
ATOM 695 C C . LYS A 1 92 ? -20.625 -16.922 -8.344 1 68.81 92 LYS A C 1
ATOM 697 O O . LYS A 1 92 ? -20.953 -15.859 -7.797 1 68.81 92 LYS A O 1
ATOM 702 N N . GLU A 1 93 ? -20.969 -18.094 -7.957 1 63.34 93 GLU A N 1
ATOM 703 C CA . GLU A 1 93 ? -21.734 -18.359 -6.738 1 63.34 93 GLU A CA 1
ATOM 704 C C . GLU A 1 93 ? -20.891 -18.078 -5.496 1 63.34 93 GLU A C 1
ATOM 706 O O . GLU A 1 93 ? -21.422 -18.047 -4.379 1 63.34 93 GLU A O 1
ATOM 711 N N . ASN A 1 94 ? -19.609 -18.031 -5.672 1 63.66 94 ASN A N 1
ATOM 712 C CA . ASN A 1 94 ? -18.844 -18.109 -4.438 1 63.66 94 ASN A CA 1
ATOM 713 C C . ASN A 1 94 ? -18.953 -16.828 -3.623 1 63.66 94 ASN A C 1
ATOM 715 O O . ASN A 1 94 ? -18.484 -16.766 -2.482 1 63.66 94 ASN A O 1
ATOM 719 N N . GLY A 1 95 ? -19.953 -16.031 -3.879 1 77.94 95 GLY A N 1
ATOM 720 C CA . GLY A 1 95 ? -20.328 -14.914 -3.02 1 77.94 95 GLY A CA 1
ATOM 721 C C . GLY A 1 95 ? -19.156 -14 -2.695 1 77.94 95 GLY A C 1
ATOM 722 O O . GLY A 1 95 ? -18.141 -14 -3.398 1 77.94 95 GLY A O 1
ATOM 723 N N . ARG A 1 96 ? -19.234 -13.227 -1.757 1 90.88 96 ARG A N 1
ATOM 724 C CA . ARG A 1 96 ? -18.328 -12.219 -1.203 1 90.88 96 ARG A CA 1
ATOM 725 C C . ARG A 1 96 ? -17.25 -12.867 -0.351 1 90.88 96 ARG A C 1
ATOM 727 O O . ARG A 1 96 ? -17.547 -13.617 0.584 1 90.88 96 ARG A O 1
ATOM 734 N N . VAL A 1 97 ? -15.93 -12.758 -0.764 1 95.62 97 VAL A N 1
ATOM 735 C CA . VAL A 1 97 ? -14.805 -13.359 -0.058 1 95.62 97 VAL A CA 1
ATOM 736 C C . VAL A 1 97 ? -13.836 -12.273 0.408 1 95.62 97 VAL A C 1
ATOM 738 O O . VAL A 1 97 ? -13.539 -11.336 -0.338 1 95.62 97 VAL A O 1
ATOM 741 N N . LEU A 1 98 ? -13.367 -12.398 1.715 1 98.25 98 LEU A N 1
ATOM 742 C CA . LEU A 1 98 ? -12.336 -11.492 2.211 1 98.25 98 LEU A CA 1
ATOM 743 C C . LEU A 1 98 ? -11 -11.758 1.519 1 98.25 98 LEU A C 1
ATOM 745 O O . LEU A 1 98 ? -10.383 -12.805 1.727 1 98.25 98 LEU A O 1
ATOM 749 N N . ALA A 1 99 ? -10.547 -10.812 0.72 1 98.44 99 ALA A N 1
ATOM 750 C CA . ALA A 1 99 ? -9.344 -11.008 -0.084 1 98.44 99 ALA A CA 1
ATOM 751 C C . ALA A 1 99 ? -8.125 -10.391 0.595 1 98.44 99 ALA A C 1
ATOM 753 O O . ALA A 1 99 ? -7 -10.867 0.427 1 98.44 99 ALA A O 1
ATOM 754 N N . THR A 1 100 ? -8.297 -9.289 1.25 1 98.75 100 THR A N 1
ATOM 755 C CA . THR A 1 100 ? -7.203 -8.578 1.902 1 98.75 100 THR A CA 1
ATOM 756 C C . THR A 1 100 ? -7.695 -7.852 3.152 1 98.75 100 THR A C 1
ATOM 758 O O . THR A 1 100 ? -8.812 -7.324 3.17 1 98.75 100 THR A O 1
ATOM 761 N N . LYS A 1 101 ? -6.852 -7.758 4.141 1 98.81 101 LYS A N 1
ATOM 762 C CA . LYS A 1 101 ? -7.152 -6.992 5.348 1 98.81 101 LYS A CA 1
ATOM 763 C C . LYS A 1 101 ? -5.891 -6.375 5.938 1 98.81 101 LYS A C 1
ATOM 765 O O . LYS A 1 101 ? -4.789 -6.895 5.746 1 98.81 101 LYS A O 1
ATOM 770 N N . GLY A 1 102 ? -6.035 -5.352 6.633 1 98.5 102 GLY A N 1
ATOM 771 C CA . GLY A 1 102 ? -4.91 -4.707 7.293 1 98.5 102 GLY A CA 1
ATOM 772 C C . GLY A 1 102 ? -5.305 -3.447 8.039 1 98.5 102 GLY A C 1
ATOM 773 O O . GLY A 1 102 ? -6.492 -3.156 8.195 1 98.5 102 GLY A O 1
ATOM 774 N N . GLU A 1 103 ? -4.27 -2.834 8.586 1 98.69 103 GLU A N 1
ATOM 775 C CA . GLU A 1 103 ? -4.48 -1.607 9.352 1 98.69 103 GLU A CA 1
ATOM 776 C C . GLU A 1 103 ? -3.57 -0.487 8.852 1 98.69 103 GLU A C 1
ATOM 778 O O . GLU A 1 103 ? -2.395 -0.715 8.57 1 98.69 103 GLU A O 1
ATOM 783 N N . LEU A 1 104 ? -4.129 0.624 8.805 1 98.69 104 LEU A N 1
ATOM 784 C CA . LEU A 1 104 ? -3.385 1.84 8.492 1 98.69 104 LEU A CA 1
ATOM 785 C C . LEU A 1 104 ? -3.557 2.879 9.594 1 98.69 104 LEU A C 1
ATOM 787 O O . LEU A 1 104 ? -4.625 2.977 10.203 1 98.69 104 LEU A O 1
ATOM 791 N N . THR A 1 105 ? -2.533 3.639 9.805 1 98.81 105 THR A N 1
ATOM 792 C CA . THR A 1 105 ? -2.555 4.727 10.773 1 98.81 105 THR A CA 1
ATOM 793 C C . THR A 1 105 ? -2.389 6.074 10.078 1 98.81 105 THR A C 1
ATOM 795 O O . THR A 1 105 ? -1.498 6.246 9.25 1 98.81 105 THR A O 1
ATOM 798 N N . TYR A 1 106 ? -3.211 6.961 10.453 1 98.44 106 TYR A N 1
ATOM 799 C CA . TYR A 1 106 ? -3.199 8.32 9.922 1 98.44 106 TYR A CA 1
ATOM 800 C C . TYR A 1 106 ? -2.99 9.336 11.031 1 98.44 106 TYR A C 1
ATOM 802 O O . TYR A 1 106 ? -3.314 9.078 12.195 1 98.44 106 TYR A O 1
ATOM 810 N N . VAL A 1 107 ? -2.504 10.484 10.617 1 98.38 107 VAL A N 1
ATOM 811 C CA . VAL A 1 107 ? -2.387 11.617 11.523 1 98.38 107 VAL A CA 1
ATOM 812 C C . VAL A 1 107 ? -3.146 12.812 10.945 1 98.38 107 VAL A C 1
ATOM 814 O O . VAL A 1 107 ? -3.002 13.141 9.766 1 98.38 107 VAL A O 1
ATOM 817 N N . ALA A 1 108 ? -3.912 13.422 11.75 1 98.25 108 ALA A N 1
ATOM 818 C CA . ALA A 1 108 ? -4.594 14.656 11.352 1 98.25 108 ALA A CA 1
ATOM 819 C C . ALA A 1 108 ? -3.605 15.812 11.234 1 98.25 108 ALA A C 1
ATOM 821 O O . ALA A 1 108 ? -2.725 15.969 12.086 1 98.25 108 ALA A O 1
ATOM 822 N N . VAL A 1 109 ? -3.816 16.641 10.195 1 97.31 109 VAL A N 1
ATOM 823 C CA . VAL A 1 109 ? -2.85 17.703 9.984 1 97.31 109 VAL A CA 1
ATOM 824 C C . VAL A 1 109 ? -3.58 19 9.625 1 97.31 109 VAL A C 1
ATOM 826 O O . VAL A 1 109 ? -4.723 18.969 9.164 1 97.31 109 VAL A O 1
ATOM 829 N N . ASN A 1 110 ? -2.91 20.141 9.891 1 96.06 110 ASN A N 1
ATOM 830 C CA . ASN A 1 110 ? -3.412 21.438 9.445 1 96.06 110 ASN A CA 1
ATOM 831 C C . ASN A 1 110 ? -2.92 21.781 8.047 1 96.06 110 ASN A C 1
ATOM 833 O O . ASN A 1 110 ? -2.355 20.922 7.352 1 96.06 110 ASN A O 1
ATOM 837 N N . GLU A 1 111 ? -3.145 22.969 7.648 1 93.62 111 GLU A N 1
ATOM 838 C CA . GLU A 1 111 ? -2.836 23.406 6.289 1 93.62 111 GLU A CA 1
ATOM 839 C C . GLU A 1 111 ? -1.332 23.375 6.031 1 93.62 111 GLU A C 1
ATOM 841 O O . GLU A 1 111 ? -0.897 23.312 4.879 1 93.62 111 GLU A O 1
ATOM 846 N N . LYS A 1 112 ? -0.575 23.406 7.074 1 92.81 112 LYS A N 1
ATOM 847 C CA . LYS A 1 112 ? 0.88 23.391 6.953 1 92.81 112 LYS A CA 1
ATOM 848 C C . LYS A 1 112 ? 1.434 21.969 7.023 1 92.81 112 LYS A C 1
ATOM 850 O O . LYS A 1 112 ? 2.646 21.766 6.941 1 92.81 112 LYS A O 1
ATOM 855 N N . GLY A 1 113 ? 0.62 21.016 7.176 1 93.19 113 GLY A N 1
ATOM 856 C CA . GLY A 1 113 ? 1.054 19.625 7.254 1 93.19 113 GLY A CA 1
ATOM 857 C C . GLY A 1 113 ? 1.511 19.219 8.641 1 93.19 113 GLY A C 1
ATOM 858 O O . GLY A 1 113 ? 2.127 18.172 8.82 1 93.19 113 GLY A O 1
ATOM 859 N N . GLU A 1 114 ? 1.123 20.109 9.586 1 95.75 114 GLU A N 1
ATOM 860 C CA . GLU A 1 114 ? 1.519 19.812 10.961 1 95.75 114 GLU A CA 1
ATOM 861 C C . GLU A 1 114 ? 0.431 19.031 11.695 1 95.75 114 GLU A C 1
ATOM 863 O O . GLU A 1 114 ? -0.76 19.297 11.5 1 95.75 114 GLU A O 1
ATOM 868 N N . PRO A 1 115 ? 0.9 18.141 12.594 1 97.06 115 PRO A N 1
ATOM 869 C CA . PRO A 1 115 ? -0.103 17.375 13.336 1 97.06 115 PRO A CA 1
ATOM 870 C C . PRO A 1 115 ? -0.994 18.266 14.203 1 97.06 115 PRO A C 1
ATOM 872 O O . PRO A 1 115 ? -0.515 19.234 14.797 1 97.06 115 PRO A O 1
ATOM 875 N N . VAL A 1 116 ? -2.201 17.953 14.242 1 97.56 116 VAL A N 1
ATOM 876 C CA . VAL A 1 116 ? -3.162 18.656 15.086 1 97.56 116 VAL A CA 1
ATOM 877 C C . VAL A 1 116 ? -4.031 17.656 15.836 1 97.56 116 VAL A C 1
ATOM 879 O O . VAL A 1 116 ? -4.234 16.531 15.375 1 97.56 116 VAL A O 1
ATOM 882 N N . PRO A 1 117 ? -4.598 18 16.984 1 97.5 117 PRO A N 1
ATOM 883 C CA . PRO A 1 117 ? -5.41 17.062 17.766 1 97.5 117 PRO A CA 1
ATOM 884 C C . PRO A 1 117 ? -6.691 16.641 17.062 1 97.5 117 PRO A C 1
ATOM 886 O O . PRO A 1 117 ? -7.289 17.453 16.328 1 97.5 117 PRO A O 1
ATOM 889 N N . VAL A 1 118 ? -6.977 15.297 17.188 1 96.25 118 VAL A N 1
ATOM 890 C CA . VAL A 1 118 ? -8.273 14.781 16.75 1 96.25 118 VAL A CA 1
ATOM 891 C C . VAL A 1 118 ? -9.32 15.023 17.828 1 96.25 118 VAL A C 1
ATOM 893 O O . VAL A 1 118 ? -9.055 14.812 19.016 1 96.25 118 VAL A O 1
ATOM 896 N N . ASP A 1 119 ? -10.141 15.945 17.688 1 83.44 119 ASP A N 1
ATOM 897 C CA . ASP A 1 119 ? -11.125 16.281 18.719 1 83.44 119 ASP A CA 1
ATOM 898 C C . ASP A 1 119 ? -11.781 15.031 19.281 1 83.44 119 ASP A C 1
ATOM 900 O O . ASP A 1 119 ? -11.859 14.008 18.609 1 83.44 119 ASP A O 1
ATOM 904 N N . ALA A 1 120 ? -11.898 15.078 20.766 1 65.25 120 ALA A N 1
ATOM 905 C CA . ALA A 1 120 ? -12.539 13.969 21.453 1 65.25 120 ALA A CA 1
ATOM 906 C C . ALA A 1 120 ? -13.797 13.508 20.719 1 65.25 120 ALA A C 1
ATOM 908 O O . ALA A 1 120 ? -14.469 14.312 20.078 1 65.25 120 ALA A O 1
ATOM 909 N N . PRO A 1 121 ? -13.961 12.016 20.703 1 54.78 121 PRO A N 1
ATOM 910 C CA . PRO A 1 121 ? -15.18 11.492 20.094 1 54.78 121 PRO A CA 1
ATOM 911 C C . PRO A 1 121 ? -16.438 12.25 20.516 1 54.78 121 PRO A C 1
ATOM 913 O O . PRO A 1 121 ? -16.469 12.836 21.609 1 54.78 121 PRO A O 1
ATOM 916 N N . MET B 1 1 ? 20.062 -9.867 -3.533 1 90.38 1 MET B N 1
ATOM 917 C CA . MET B 1 1 ? 19.438 -9.375 -4.758 1 90.38 1 MET B CA 1
ATOM 918 C C . MET B 1 1 ? 18.719 -8.055 -4.512 1 90.38 1 MET B C 1
ATOM 920 O O . MET B 1 1 ? 18.031 -7.902 -3.512 1 90.38 1 MET B O 1
ATOM 924 N N . GLU B 1 2 ? 19.016 -7.148 -5.52 1 94.19 2 GLU B N 1
ATOM 925 C CA . GLU B 1 2 ? 18.531 -5.789 -5.309 1 94.19 2 GLU B CA 1
ATOM 926 C C . GLU B 1 2 ? 17.906 -5.223 -6.578 1 94.19 2 GLU B C 1
ATOM 928 O O . GLU B 1 2 ? 18.25 -5.641 -7.688 1 94.19 2 GLU B O 1
ATOM 933 N N . ALA B 1 3 ? 16.922 -4.309 -6.379 1 98.06 3 ALA B N 1
ATOM 934 C CA . ALA B 1 3 ? 16.344 -3.5 -7.453 1 98.06 3 ALA B CA 1
ATOM 935 C C . ALA B 1 3 ? 16.188 -2.045 -7.02 1 98.06 3 ALA B C 1
ATOM 937 O O . ALA B 1 3 ? 15.953 -1.763 -5.844 1 98.06 3 ALA B O 1
ATOM 938 N N . ARG B 1 4 ? 16.312 -1.169 -8.031 1 98.06 4 ARG B N 1
ATOM 939 C CA . ARG B 1 4 ? 16.172 0.259 -7.762 1 98.06 4 ARG B CA 1
ATOM 940 C C . ARG B 1 4 ? 15.414 0.962 -8.883 1 98.06 4 ARG B C 1
ATOM 942 O O . ARG B 1 4 ? 15.547 0.6 -10.055 1 98.06 4 ARG B O 1
ATOM 949 N N . THR B 1 5 ? 14.711 1.969 -8.516 1 98.25 5 THR B N 1
ATOM 950 C CA . THR B 1 5 ? 14.008 2.797 -9.484 1 98.25 5 THR B CA 1
ATOM 951 C C . THR B 1 5 ? 13.945 4.246 -9.016 1 98.25 5 THR B C 1
ATOM 953 O O . THR B 1 5 ? 13.906 4.516 -7.812 1 98.25 5 THR B O 1
ATOM 956 N N . LEU B 1 6 ? 13.961 5.141 -9.984 1 98 6 LEU B N 1
ATOM 957 C CA . LEU B 1 6 ? 13.703 6.555 -9.727 1 98 6 LEU B CA 1
ATOM 958 C C . LEU B 1 6 ? 12.312 6.953 -10.188 1 98 6 LEU B C 1
ATOM 960 O O . LEU B 1 6 ? 11.852 6.5 -11.234 1 98 6 LEU B O 1
ATOM 964 N N . GLU B 1 7 ? 11.672 7.75 -9.352 1 98.12 7 GLU B N 1
ATOM 965 C CA . GLU B 1 7 ? 10.336 8.227 -9.688 1 98.12 7 GLU B CA 1
ATOM 966 C C . GLU B 1 7 ? 10.148 9.688 -9.297 1 98.12 7 GLU B C 1
ATOM 968 O O . GLU B 1 7 ? 10.352 10.055 -8.133 1 98.12 7 GLU B O 1
ATOM 973 N N . LEU B 1 8 ? 9.773 10.508 -10.258 1 97.56 8 LEU B N 1
ATOM 974 C CA . LEU B 1 8 ? 9.422 11.883 -9.945 1 97.56 8 LEU B CA 1
ATOM 975 C C . LEU B 1 8 ? 7.969 11.992 -9.5 1 97.56 8 LEU B C 1
ATOM 977 O O . LEU B 1 8 ? 7.082 11.398 -10.117 1 97.56 8 LEU B O 1
ATOM 981 N N . VAL B 1 9 ? 7.723 12.75 -8.461 1 97.94 9 VAL B N 1
ATOM 982 C CA . VAL B 1 9 ? 6.371 12.891 -7.926 1 97.94 9 VAL B CA 1
ATOM 983 C C . VAL B 1 9 ? 5.633 14 -8.664 1 97.94 9 VAL B C 1
ATOM 985 O O . VAL B 1 9 ? 6.055 15.156 -8.648 1 97.94 9 VAL B O 1
ATOM 988 N N . PHE B 1 10 ? 4.5 13.68 -9.25 1 97.94 10 PHE B N 1
ATOM 989 C CA . PHE B 1 10 ? 3.66 14.625 -9.984 1 97.94 10 PHE B CA 1
ATOM 990 C C . PHE B 1 10 ? 2.412 14.969 -9.18 1 97.94 10 PHE B C 1
ATOM 992 O O . PHE B 1 10 ? 2.053 14.258 -8.242 1 97.94 10 PHE B O 1
ATOM 999 N N . PRO B 1 11 ? 1.752 16.109 -9.5 1 97.19 11 PRO B N 1
ATOM 1000 C CA . PRO B 1 11 ? 0.554 16.516 -8.773 1 97.19 11 PRO B CA 1
ATOM 1001 C C . PRO B 1 11 ? -0.519 15.438 -8.727 1 97.19 11 PRO B C 1
ATOM 1003 O O . PRO B 1 11 ? -1.285 15.359 -7.762 1 97.19 11 PRO B O 1
ATOM 1006 N N . GLU B 1 12 ? -0.549 14.57 -9.656 1 95.94 12 GLU B N 1
ATOM 1007 C CA . GLU B 1 12 ? -1.569 13.523 -9.703 1 95.94 12 GLU B CA 1
ATOM 1008 C C . GLU B 1 12 ? -1.375 12.516 -8.578 1 95.94 12 GLU B C 1
ATOM 1010 O O . GLU B 1 12 ? -2.273 11.727 -8.281 1 95.94 12 GLU B O 1
ATOM 1015 N N . HIS B 1 13 ? -0.188 12.508 -8.008 1 96.62 13 HIS B N 1
ATOM 1016 C CA . HIS B 1 13 ? 0.138 11.562 -6.945 1 96.62 13 HIS B CA 1
ATOM 1017 C C . HIS B 1 13 ? -0.083 12.172 -5.57 1 96.62 13 HIS B C 1
ATOM 1019 O O . HIS B 1 13 ? 0.225 11.555 -4.551 1 96.62 13 HIS B O 1
ATOM 1025 N N . THR B 1 14 ? -0.563 13.406 -5.523 1 95.94 14 THR B N 1
ATOM 1026 C CA . THR B 1 14 ? -0.575 14.117 -4.254 1 95.94 14 THR B CA 1
ATOM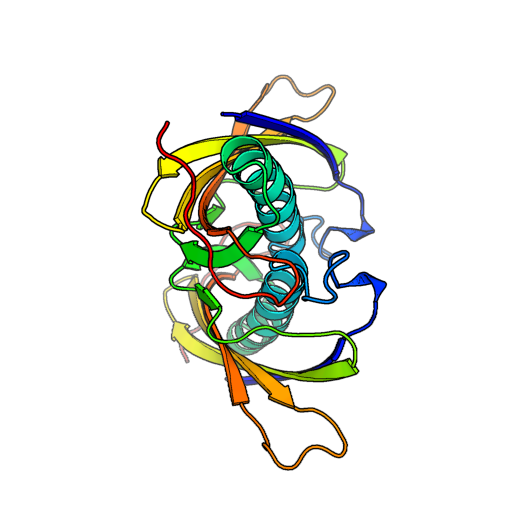 1027 C C . THR B 1 14 ? -1.988 14.578 -3.902 1 95.94 14 THR B C 1
ATOM 1029 O O . THR B 1 14 ? -2.842 14.703 -4.781 1 95.94 14 THR B O 1
ATOM 1032 N N . ASN B 1 15 ? -2.217 14.742 -2.592 1 91.62 15 ASN B N 1
ATOM 1033 C CA . ASN B 1 15 ? -3.471 15.305 -2.102 1 91.62 15 ASN B CA 1
ATOM 1034 C C . ASN B 1 15 ? -3.521 16.812 -2.299 1 91.62 15 ASN B C 1
ATOM 1036 O O . ASN B 1 15 ? -2.588 17.406 -2.842 1 91.62 15 ASN B O 1
ATOM 1040 N N . PRO B 1 16 ? -4.652 17.391 -1.929 1 90.12 16 PRO B N 1
ATOM 1041 C CA . PRO B 1 16 ? -4.781 18.828 -2.148 1 90.12 16 PRO B CA 1
ATOM 1042 C C . PRO B 1 16 ? -3.727 19.641 -1.396 1 90.12 16 PRO B C 1
ATOM 1044 O O . PRO B 1 16 ? -3.457 20.797 -1.75 1 90.12 16 PRO B O 1
ATOM 1047 N N . LEU B 1 17 ? -3.109 19.109 -0.345 1 91.94 17 LEU B N 1
ATOM 1048 C CA . LEU B 1 17 ? -2.082 19.797 0.425 1 91.94 17 LEU B CA 1
ATOM 1049 C C . LEU B 1 17 ? -0.703 19.578 -0.19 1 91.94 17 LEU B C 1
ATOM 1051 O O . LEU B 1 17 ? 0.295 20.109 0.314 1 91.94 17 LEU B O 1
ATOM 1055 N N . GLY B 1 18 ? -0.637 18.812 -1.283 1 94.25 18 GLY B N 1
ATOM 1056 C CA . GLY B 1 18 ? 0.614 18.609 -1.995 1 94.25 18 GLY B CA 1
ATOM 1057 C C . GLY B 1 18 ? 1.407 17.422 -1.479 1 94.25 18 GLY B C 1
ATOM 1058 O O . GLY B 1 18 ? 2.529 17.172 -1.927 1 94.25 18 GLY B O 1
ATOM 1059 N N . ALA B 1 19 ? 0.884 16.75 -0.556 1 95 19 ALA B N 1
ATOM 1060 C CA . ALA B 1 19 ? 1.545 15.562 -0.021 1 95 19 ALA B CA 1
ATOM 1061 C C . ALA B 1 19 ? 1.163 14.32 -0.816 1 95 19 ALA B C 1
ATOM 1063 O O . ALA B 1 19 ? -0.003 14.133 -1.172 1 95 19 ALA B O 1
ATOM 1064 N N . ALA B 1 20 ? 2.148 13.5 -1.104 1 97.19 20 ALA B N 1
ATOM 1065 C CA . ALA B 1 20 ? 1.895 12.281 -1.869 1 97.19 20 ALA B CA 1
ATOM 1066 C C . ALA B 1 20 ? 0.935 11.352 -1.126 1 97.19 20 ALA B C 1
ATOM 1068 O O . ALA B 1 20 ? 1.032 11.195 0.094 1 97.19 20 ALA B O 1
ATOM 1069 N N . PHE B 1 21 ? 0.023 10.781 -1.863 1 96.38 21 PHE B N 1
ATOM 1070 C CA . PHE B 1 21 ? -0.827 9.75 -1.284 1 96.38 21 PHE B CA 1
ATOM 1071 C C . PHE B 1 21 ? 0.007 8.555 -0.827 1 96.38 21 PHE B C 1
ATOM 1073 O O . PHE B 1 21 ? 0.922 8.125 -1.531 1 96.38 21 PHE B O 1
ATOM 1080 N N . GLY B 1 22 ? -0.369 8.039 0.342 1 97.75 22 GLY B N 1
ATOM 1081 C CA . GLY B 1 22 ? 0.339 6.863 0.821 1 97.75 22 GLY B CA 1
ATOM 1082 C C . GLY B 1 22 ? 0.26 5.688 -0.135 1 97.75 22 GLY B C 1
ATOM 1083 O O . GLY B 1 22 ? 1.213 4.918 -0.259 1 97.75 22 GLY B O 1
ATOM 1084 N N . GLY B 1 23 ? -0.865 5.582 -0.748 1 97.62 23 GLY B N 1
ATOM 1085 C CA . GLY B 1 23 ? -1.078 4.5 -1.697 1 97.62 23 GLY B CA 1
ATOM 1086 C C . GLY B 1 23 ? -0.124 4.543 -2.875 1 97.62 23 GLY B C 1
ATOM 1087 O O . GLY B 1 23 ? 0.275 3.502 -3.398 1 97.62 23 GLY B O 1
ATOM 1088 N N . PHE B 1 24 ? 0.181 5.707 -3.307 1 98.19 24 PHE B N 1
ATOM 1089 C CA . PHE B 1 24 ? 1.155 5.871 -4.379 1 98.19 24 PHE B CA 1
ATOM 1090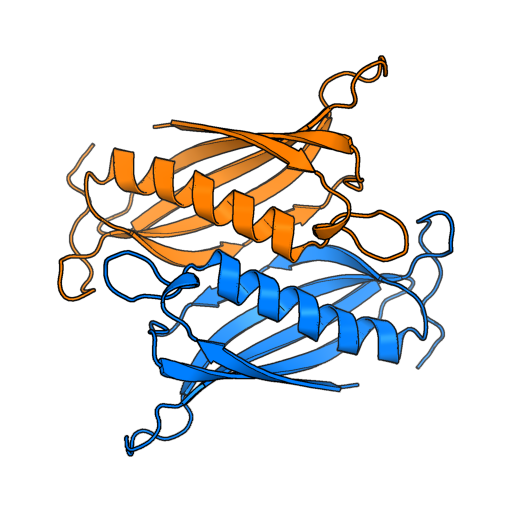 C C . PHE B 1 24 ? 2.518 5.328 -3.961 1 98.19 24 PHE B C 1
ATOM 1092 O O . PHE B 1 24 ? 3.125 4.539 -4.684 1 98.19 24 PHE B O 1
ATOM 1099 N N . VAL B 1 25 ? 2.982 5.68 -2.818 1 98.69 25 VAL B N 1
ATOM 1100 C CA . VAL B 1 25 ? 4.281 5.25 -2.307 1 98.69 25 VAL B CA 1
ATOM 1101 C C . VAL B 1 25 ? 4.273 3.74 -2.078 1 98.69 25 VAL B C 1
ATOM 1103 O O . VAL B 1 25 ? 5.215 3.045 -2.465 1 98.69 25 VAL B O 1
ATOM 1106 N N . LEU B 1 26 ? 3.207 3.252 -1.475 1 98.5 26 LEU B N 1
ATOM 1107 C CA . LEU B 1 26 ? 3.068 1.817 -1.248 1 98.5 26 LEU B CA 1
ATOM 1108 C C . LEU B 1 26 ? 3.096 1.054 -2.568 1 98.5 26 LEU B C 1
ATOM 1110 O O . LEU B 1 26 ? 3.654 -0.042 -2.646 1 98.5 26 LEU B O 1
ATOM 1114 N N . GLY B 1 27 ? 2.438 1.629 -3.537 1 98.19 27 GLY B N 1
ATOM 1115 C CA . GLY B 1 27 ? 2.473 1.022 -4.859 1 98.19 27 GLY B CA 1
ATOM 1116 C C . GLY B 1 27 ? 3.875 0.916 -5.43 1 98.19 27 GLY B C 1
ATOM 1117 O O . GLY B 1 27 ? 4.242 -0.115 -5.996 1 98.19 27 GLY B O 1
ATOM 1118 N N . LEU B 1 28 ? 4.641 1.973 -5.324 1 98.5 28 LEU B N 1
ATOM 1119 C CA . LEU B 1 28 ? 6.031 1.953 -5.766 1 98.5 28 LEU B CA 1
ATOM 1120 C C . LEU B 1 28 ? 6.828 0.898 -5.004 1 98.5 28 LEU B C 1
ATOM 1122 O O . LEU B 1 28 ? 7.621 0.165 -5.602 1 98.5 28 LEU B O 1
ATOM 1126 N N . MET B 1 29 ? 6.629 0.847 -3.719 1 98.69 29 MET B N 1
ATOM 1127 C CA . MET B 1 29 ? 7.324 -0.141 -2.9 1 98.69 29 MET B CA 1
ATOM 1128 C C . MET B 1 29 ? 7.016 -1.557 -3.375 1 98.69 29 MET B C 1
ATOM 1130 O O . MET B 1 29 ? 7.922 -2.377 -3.527 1 98.69 29 MET B O 1
ATOM 1134 N N . ASP B 1 30 ? 5.781 -1.802 -3.578 1 98.44 30 ASP B N 1
ATOM 1135 C CA . ASP B 1 30 ? 5.363 -3.121 -4.047 1 98.44 30 ASP B CA 1
ATOM 1136 C C . ASP B 1 30 ? 5.969 -3.436 -5.41 1 98.44 30 ASP B C 1
ATOM 1138 O O . A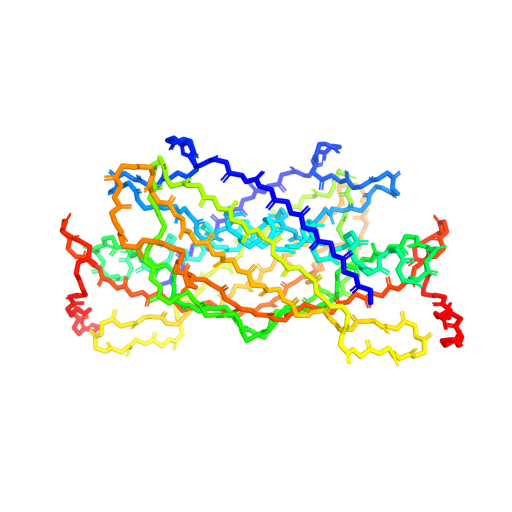SP B 1 30 ? 6.453 -4.547 -5.637 1 98.44 30 ASP B O 1
ATOM 1142 N N . LYS B 1 31 ? 5.902 -2.506 -6.309 1 97.44 31 LYS B N 1
ATOM 1143 C CA . LYS B 1 31 ? 6.438 -2.691 -7.656 1 97.44 31 LYS B CA 1
ATOM 1144 C C . LYS B 1 31 ? 7.926 -3.027 -7.613 1 97.44 31 LYS B C 1
ATOM 1146 O O . LYS B 1 31 ? 8.344 -4.07 -8.117 1 97.44 31 LYS B O 1
ATOM 1151 N N . VAL B 1 32 ? 8.664 -2.221 -6.996 1 98.56 32 VAL B N 1
ATOM 1152 C CA . VAL B 1 32 ? 10.109 -2.406 -6.984 1 98.56 32 VAL B CA 1
ATOM 1153 C C . VAL B 1 32 ? 10.469 -3.623 -6.133 1 98.56 32 VAL B C 1
ATOM 1155 O O . VAL B 1 32 ? 11.391 -4.367 -6.465 1 98.56 32 VAL B O 1
ATOM 1158 N N . GLY B 1 33 ? 9.773 -3.791 -5 1 98.62 33 GLY B N 1
ATOM 1159 C CA . GLY B 1 33 ? 9.969 -5 -4.215 1 98.62 33 GLY B CA 1
ATOM 1160 C C . GLY B 1 33 ? 9.75 -6.27 -5.012 1 98.62 33 GLY B C 1
ATOM 1161 O O . GLY B 1 33 ? 10.508 -7.234 -4.875 1 98.62 33 GLY B O 1
ATOM 1162 N N . SER B 1 34 ? 8.711 -6.258 -5.793 1 98 34 SER B N 1
ATOM 1163 C CA . SER B 1 34 ? 8.406 -7.438 -6.598 1 98 34 SER B CA 1
ATOM 1164 C C . SER B 1 34 ? 9.508 -7.711 -7.621 1 98 34 SER B C 1
ATOM 1166 O O . SER B 1 34 ? 9.766 -8.867 -7.965 1 98 34 SER B O 1
ATOM 1168 N N . TYR B 1 35 ? 10.078 -6.641 -8.18 1 97.88 35 TYR B N 1
ATOM 1169 C CA . TYR B 1 35 ? 11.203 -6.828 -9.086 1 97.88 35 TYR B CA 1
ATOM 1170 C C . TYR B 1 35 ? 12.328 -7.598 -8.414 1 97.88 35 TYR B C 1
ATOM 1172 O O . TYR B 1 35 ? 12.844 -8.57 -8.969 1 97.88 35 TYR B O 1
ATOM 1180 N N . ALA B 1 36 ? 12.766 -7.129 -7.234 1 98.56 36 ALA B N 1
ATOM 1181 C CA . ALA B 1 36 ? 13.844 -7.789 -6.504 1 98.56 36 ALA B CA 1
ATOM 1182 C C . ALA B 1 36 ? 13.5 -9.25 -6.219 1 98.56 36 ALA B C 1
ATOM 1184 O O . ALA B 1 36 ? 14.336 -10.141 -6.398 1 98.56 36 ALA B O 1
ATOM 1185 N N . ALA B 1 37 ? 12.273 -9.461 -5.766 1 98.31 37 ALA B N 1
ATOM 1186 C CA . ALA B 1 37 ? 11.828 -10.805 -5.422 1 98.31 37 ALA B CA 1
ATOM 1187 C C . ALA B 1 37 ? 11.844 -11.719 -6.648 1 98.31 37 ALA B C 1
ATOM 1189 O O . ALA B 1 37 ? 12.359 -12.836 -6.59 1 98.31 37 ALA B O 1
ATOM 1190 N N . ALA B 1 38 ? 11.25 -11.242 -7.707 1 97.06 38 ALA B N 1
ATOM 1191 C CA . ALA B 1 38 ? 11.164 -12.047 -8.922 1 97.06 38 ALA B CA 1
ATOM 1192 C C . ALA B 1 38 ? 12.555 -12.367 -9.469 1 97.06 38 ALA B C 1
ATOM 1194 O O . ALA B 1 38 ? 12.805 -13.477 -9.945 1 97.06 38 ALA B O 1
ATOM 1195 N N . ARG B 1 39 ? 13.43 -11.391 -9.453 1 97.31 39 ARG B N 1
ATOM 1196 C CA . ARG B 1 39 ? 14.805 -11.609 -9.898 1 97.31 39 ARG B CA 1
ATOM 1197 C C . ARG B 1 39 ? 15.469 -12.727 -9.102 1 97.31 39 ARG B C 1
ATOM 1199 O O . ARG B 1 39 ? 16.125 -13.594 -9.672 1 97.31 39 ARG B O 1
ATOM 1206 N N . ARG B 1 40 ? 15.305 -12.664 -7.82 1 97.56 40 ARG B N 1
ATOM 1207 C CA . ARG B 1 40 ? 15.891 -13.68 -6.945 1 97.56 40 ARG B CA 1
ATOM 1208 C C . ARG B 1 40 ? 15.273 -15.047 -7.195 1 97.56 40 ARG B C 1
ATOM 1210 O O . ARG B 1 40 ? 15.969 -16.062 -7.211 1 97.56 40 ARG B O 1
ATOM 1217 N N . ALA B 1 41 ? 13.961 -15.07 -7.332 1 97 41 ALA B N 1
ATOM 1218 C CA . ALA B 1 41 ? 13.219 -16.328 -7.453 1 97 41 ALA B CA 1
ATOM 1219 C C . ALA B 1 41 ? 13.336 -16.891 -8.867 1 97 41 ALA B C 1
ATOM 1221 O O . ALA B 1 41 ? 13.078 -18.078 -9.086 1 97 41 ALA B O 1
ATOM 1222 N N . LYS B 1 42 ? 13.633 -16 -9.836 1 95.56 42 LYS B N 1
ATOM 1223 C CA . LYS B 1 42 ? 13.625 -16.344 -11.258 1 95.56 42 LYS B CA 1
ATOM 1224 C C . LYS B 1 42 ? 12.273 -16.891 -11.688 1 95.56 42 LYS B C 1
ATOM 1226 O O . LYS B 1 42 ? 12.195 -17.828 -12.477 1 95.56 42 LYS B O 1
ATOM 1231 N N . LYS B 1 43 ? 11.258 -16.438 -11.039 1 94.38 43 LYS B N 1
ATOM 1232 C CA . LYS B 1 43 ? 9.852 -16.781 -11.242 1 94.38 43 LYS B CA 1
ATOM 1233 C C . LYS B 1 43 ? 8.945 -15.602 -10.922 1 94.38 43 LYS B C 1
ATOM 1235 O O . LYS B 1 43 ? 9.352 -14.664 -10.227 1 94.38 43 LYS B O 1
ATOM 1240 N N . PRO B 1 44 ? 7.668 -15.672 -11.516 1 95.94 44 PRO B N 1
ATOM 1241 C CA . PRO B 1 44 ? 6.711 -14.672 -11.031 1 95.94 44 PRO B CA 1
ATOM 1242 C C . PRO B 1 44 ? 6.445 -14.781 -9.531 1 95.94 44 PRO B C 1
ATOM 1244 O O . PRO B 1 44 ? 6.613 -15.859 -8.953 1 95.94 44 PRO B O 1
ATOM 1247 N N . VAL B 1 45 ? 6.094 -13.641 -8.969 1 97.38 45 VAL B N 1
ATOM 1248 C CA . VAL B 1 45 ? 5.785 -13.609 -7.539 1 97.38 45 VAL B CA 1
ATOM 1249 C C . VAL B 1 45 ? 4.484 -12.844 -7.309 1 97.38 45 VAL B C 1
ATOM 1251 O O . VAL B 1 45 ? 4.07 -12.047 -8.156 1 97.38 45 VAL B O 1
ATOM 1254 N N . VAL B 1 46 ? 3.803 -13.078 -6.172 1 97.62 46 VAL B N 1
ATOM 1255 C CA . VAL B 1 46 ? 2.629 -12.336 -5.73 1 97.62 46 VAL B CA 1
ATOM 1256 C C . VAL B 1 46 ? 2.83 -11.859 -4.293 1 97.62 46 VAL B C 1
ATOM 1258 O O . VAL B 1 46 ? 3.467 -12.547 -3.488 1 97.62 46 VAL B O 1
ATOM 1261 N N . THR B 1 47 ? 2.373 -10.672 -4.039 1 97.94 47 THR B N 1
ATOM 1262 C CA . THR B 1 47 ? 2.449 -10.141 -2.684 1 97.94 47 THR B CA 1
ATOM 1263 C C . THR B 1 47 ? 1.51 -10.898 -1.753 1 97.94 47 THR B C 1
ATOM 1265 O O . THR B 1 47 ? 0.329 -11.078 -2.062 1 97.94 47 THR B O 1
ATOM 1268 N N . VAL B 1 48 ? 2.092 -11.273 -0.582 1 98.44 48 VAL B N 1
ATOM 1269 C CA . VAL B 1 48 ? 1.206 -11.984 0.331 1 98.44 48 VAL B CA 1
ATOM 1270 C C . VAL B 1 48 ? 1.081 -11.211 1.642 1 98.44 48 VAL B C 1
ATOM 1272 O O . VAL B 1 48 ? 0.158 -11.453 2.424 1 98.44 48 VAL B O 1
ATOM 1275 N N . ALA B 1 49 ? 1.999 -10.32 1.894 1 98.62 49 ALA B N 1
ATOM 1276 C CA . ALA B 1 49 ? 1.905 -9.555 3.131 1 98.62 49 ALA B CA 1
ATOM 1277 C C . ALA B 1 49 ? 2.713 -8.258 3.035 1 98.62 49 ALA B C 1
ATOM 1279 O O . ALA B 1 49 ? 3.719 -8.203 2.324 1 98.62 49 ALA B O 1
ATOM 1280 N N . VAL B 1 50 ? 2.232 -7.273 3.695 1 98.06 50 VAL B N 1
ATOM 1281 C CA . VAL B 1 50 ? 2.934 -6.008 3.885 1 98.06 50 VAL B CA 1
ATOM 1282 C C . VAL B 1 50 ? 2.947 -5.645 5.367 1 98.06 50 VAL B C 1
ATOM 1284 O O . VAL B 1 50 ? 1.908 -5.676 6.031 1 98.06 50 VAL B O 1
ATOM 1287 N N . GLY B 1 51 ? 4.105 -5.344 5.875 1 95 51 GLY B N 1
ATOM 1288 C CA . GLY B 1 51 ? 4.176 -4.977 7.281 1 95 51 GLY B CA 1
ATOM 1289 C C . GLY B 1 51 ? 5.309 -4.02 7.594 1 95 51 GLY B C 1
ATOM 1290 O O . GLY B 1 51 ? 6.32 -3.998 6.887 1 95 51 GLY B O 1
ATOM 1291 N N . GLY B 1 52 ? 5.066 -3.307 8.664 1 95.62 52 GLY B N 1
ATOM 1292 C CA . GLY B 1 52 ? 6.121 -2.465 9.211 1 95.62 52 GLY B CA 1
ATOM 1293 C C . GLY B 1 52 ? 6.422 -1.256 8.344 1 95.62 52 GLY B C 1
ATOM 1294 O O . GLY B 1 52 ? 7.57 -0.814 8.266 1 95.62 52 GLY B O 1
ATOM 1295 N N . VAL B 1 53 ? 5.527 -0.788 7.594 1 98.56 53 VAL B N 1
ATOM 1296 C CA . VAL B 1 53 ? 5.801 0.388 6.777 1 98.56 53 VAL B CA 1
ATOM 1297 C C . VAL B 1 53 ? 5.633 1.652 7.613 1 98.56 53 VAL B C 1
ATOM 1299 O O . VAL B 1 53 ? 4.598 1.841 8.258 1 98.56 53 VAL B O 1
ATOM 1302 N N . GLU B 1 54 ? 6.609 2.508 7.59 1 98.75 54 GLU B N 1
ATOM 1303 C CA . GLU B 1 54 ? 6.594 3.793 8.281 1 98.75 54 GLU B CA 1
ATOM 1304 C C . GLU B 1 54 ? 6.863 4.945 7.316 1 98.75 54 GLU B C 1
ATOM 1306 O O . GLU B 1 54 ? 7.891 4.965 6.641 1 98.75 54 GLU B O 1
ATOM 1311 N N . PHE B 1 55 ? 5.922 5.805 7.289 1 98.5 55 PHE B N 1
ATOM 1312 C CA . PHE B 1 55 ? 6.113 7.055 6.562 1 98.5 55 PHE B CA 1
ATOM 1313 C C . PHE B 1 55 ? 6.766 8.102 7.449 1 98.5 55 PHE B C 1
ATOM 1315 O O . PHE B 1 55 ? 6.086 8.781 8.219 1 98.5 55 PHE B O 1
ATOM 1322 N N . LYS B 1 56 ? 8.023 8.336 7.266 1 97.88 56 LYS B N 1
ATOM 1323 C CA . LYS B 1 56 ? 8.844 9.07 8.219 1 97.88 56 LYS B CA 1
ATOM 1324 C C . LYS B 1 56 ? 8.758 10.57 7.98 1 97.88 56 LYS B C 1
ATOM 1326 O O . LYS B 1 56 ? 8.75 11.359 8.93 1 97.88 56 LYS B O 1
ATOM 1331 N N . VAL B 1 57 ? 8.836 10.977 6.754 1 95.88 57 VAL B N 1
ATOM 1332 C CA . VAL B 1 57 ? 8.727 12.383 6.391 1 95.88 57 VAL B CA 1
ATOM 1333 C C . VAL B 1 57 ? 7.816 12.531 5.168 1 95.88 57 VAL B C 1
ATOM 1335 O O . VAL B 1 57 ? 7.75 11.633 4.328 1 95.88 57 VAL B O 1
ATOM 1338 N N . PRO B 1 58 ? 7.145 13.664 5.027 1 95.56 58 PRO B N 1
ATOM 1339 C CA . PRO B 1 58 ? 6.23 13.836 3.896 1 95.56 58 PRO B CA 1
ATOM 1340 C C . PRO B 1 58 ? 6.953 13.906 2.555 1 95.56 58 PRO B C 1
ATOM 1342 O O . PRO B 1 58 ? 8.047 14.477 2.467 1 95.56 58 PRO B O 1
ATOM 1345 N N . ILE B 1 59 ? 6.363 13.211 1.573 1 97.06 59 ILE B N 1
ATOM 1346 C CA . ILE B 1 59 ? 6.773 13.297 0.175 1 97.06 59 ILE B CA 1
ATOM 1347 C C . ILE B 1 59 ? 5.863 14.273 -0.571 1 97.06 59 ILE B C 1
ATOM 1349 O O . ILE B 1 59 ? 4.641 14.25 -0.399 1 97.06 59 ILE B O 1
ATOM 1353 N N . ARG B 1 60 ? 6.445 15.188 -1.399 1 95.75 60 ARG B N 1
ATOM 1354 C CA . ARG B 1 60 ? 5.66 16.234 -2.043 1 95.75 60 ARG B CA 1
ATOM 1355 C C . ARG B 1 60 ? 5.898 16.25 -3.549 1 95.75 60 ARG B C 1
ATOM 1357 O O . ARG B 1 60 ? 6.875 15.68 -4.035 1 95.75 60 ARG B O 1
ATOM 1364 N N . THR B 1 61 ? 4.941 16.953 -4.195 1 96.38 61 THR B N 1
ATOM 1365 C CA . THR B 1 61 ? 5.121 17.172 -5.625 1 96.38 61 THR B CA 1
ATOM 1366 C C . THR B 1 61 ? 6.492 17.781 -5.914 1 96.38 61 THR B C 1
ATOM 1368 O O . THR B 1 61 ? 6.918 18.719 -5.234 1 96.38 61 THR B O 1
ATOM 1371 N N . GLY B 1 62 ? 7.191 17.156 -6.91 1 95 62 GLY B N 1
ATOM 1372 C CA . GLY B 1 62 ? 8.5 17.672 -7.297 1 95 62 GLY B CA 1
ATOM 1373 C C . GLY B 1 62 ? 9.648 16.922 -6.645 1 95 62 GLY B C 1
ATOM 1374 O O . GLY B 1 62 ? 10.805 17.062 -7.051 1 95 62 GLY B O 1
ATOM 1375 N N . ASP B 1 63 ? 9.344 16.172 -5.621 1 96.62 63 ASP B N 1
ATOM 1376 C CA . ASP B 1 63 ? 10.383 15.32 -5.043 1 96.62 63 ASP B CA 1
ATOM 1377 C C . ASP B 1 63 ? 10.797 14.219 -6.016 1 96.62 63 ASP B C 1
ATOM 1379 O O . ASP B 1 63 ? 9.953 13.648 -6.707 1 96.62 63 ASP B O 1
ATOM 1383 N N . LEU B 1 64 ? 12.086 13.945 -6.121 1 97.19 64 LEU B N 1
ATOM 1384 C CA . LEU B 1 64 ? 12.586 12.734 -6.762 1 97.19 64 LEU B CA 1
ATOM 1385 C C . LEU B 1 64 ? 12.734 11.609 -5.742 1 97.19 64 LEU B C 1
ATOM 1387 O O . LEU B 1 64 ? 13.414 11.766 -4.727 1 97.19 64 LEU B O 1
ATOM 1391 N N . LEU B 1 65 ? 12.078 10.516 -6.059 1 98.19 65 LEU B N 1
ATOM 1392 C CA . LEU B 1 65 ? 12.156 9.359 -5.176 1 98.19 65 LEU B CA 1
ATOM 1393 C C . LEU B 1 65 ? 13.133 8.32 -5.723 1 98.19 65 LEU B C 1
ATOM 1395 O O . LEU B 1 65 ? 13.125 8.031 -6.922 1 98.19 65 LEU B O 1
ATOM 1399 N N . GLU B 1 66 ? 13.992 7.84 -4.859 1 98.44 66 GLU B N 1
ATOM 1400 C CA . GLU B 1 66 ? 14.727 6.602 -5.117 1 98.44 66 GLU B CA 1
ATOM 1401 C C . GLU B 1 66 ? 14.172 5.449 -4.289 1 98.44 66 GLU B C 1
ATOM 1403 O O . GLU B 1 66 ? 14.203 5.488 -3.057 1 98.44 66 GLU B O 1
ATOM 1408 N N . VAL B 1 67 ? 13.68 4.484 -4.965 1 98.81 67 VAL B N 1
ATOM 1409 C CA . VAL B 1 67 ? 13.133 3.301 -4.309 1 98.81 67 VAL B CA 1
ATOM 1410 C C . VAL B 1 67 ? 14.148 2.162 -4.375 1 98.81 67 VAL B C 1
ATOM 1412 O O . VAL B 1 67 ? 14.578 1.767 -5.465 1 98.81 67 VAL B O 1
ATOM 1415 N N . VAL B 1 68 ? 14.523 1.644 -3.205 1 98.88 68 VAL B N 1
ATOM 1416 C CA . VAL B 1 68 ? 15.523 0.589 -3.115 1 98.88 68 VAL B CA 1
ATOM 1417 C C . VAL B 1 68 ? 14.922 -0.647 -2.453 1 98.88 68 VAL B C 1
ATOM 1419 O O . VAL B 1 68 ? 14.438 -0.58 -1.32 1 98.88 68 VAL B O 1
ATOM 1422 N N . ALA B 1 69 ? 15.016 -1.742 -3.16 1 98.88 69 ALA B N 1
ATOM 1423 C CA . ALA B 1 69 ? 14.477 -3.002 -2.658 1 98.88 69 ALA B CA 1
ATOM 1424 C C . ALA B 1 69 ? 15.562 -4.062 -2.547 1 98.88 69 ALA B C 1
ATOM 1426 O O . ALA B 1 69 ? 16.375 -4.23 -3.467 1 98.88 69 ALA B O 1
ATOM 1427 N N . ARG B 1 70 ? 15.562 -4.82 -1.372 1 98.81 70 ARG B N 1
ATOM 1428 C CA . ARG B 1 70 ? 16.547 -5.863 -1.13 1 98.81 70 ARG B CA 1
ATOM 1429 C C . ARG B 1 70 ? 15.906 -7.109 -0.539 1 98.8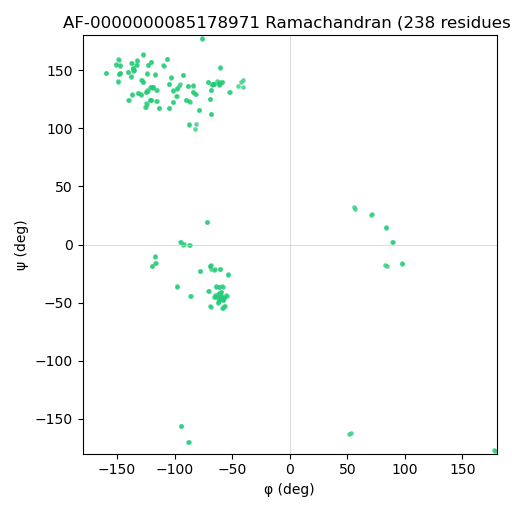1 70 ARG B C 1
ATOM 1431 O O . ARG B 1 70 ? 15.203 -7.027 0.472 1 98.81 70 ARG B O 1
ATOM 1438 N N . VAL B 1 71 ? 16.203 -8.219 -1.168 1 98.69 71 VAL B N 1
ATOM 1439 C CA . VAL B 1 71 ? 15.758 -9.477 -0.572 1 98.69 71 VAL B CA 1
ATOM 1440 C C . VAL B 1 71 ? 16.547 -9.742 0.71 1 98.69 71 VAL B C 1
ATOM 1442 O O . VAL B 1 71 ? 17.781 -9.812 0.688 1 98.69 71 VAL B O 1
ATOM 1445 N N . VAL B 1 72 ? 15.812 -9.953 1.818 1 98.44 72 VAL B N 1
ATOM 1446 C CA . VAL B 1 72 ? 16.516 -10.102 3.09 1 98.44 72 VAL B CA 1
ATOM 1447 C C . VAL B 1 72 ? 16.281 -11.5 3.652 1 98.44 72 VAL B C 1
ATOM 1449 O O . VAL B 1 72 ? 16.984 -11.938 4.559 1 98.44 72 VAL B O 1
ATOM 1452 N N . ARG B 1 73 ? 15.344 -12.211 3.207 1 98.12 73 ARG B N 1
ATOM 1453 C CA . ARG B 1 73 ? 15.047 -13.578 3.641 1 98.12 73 ARG B CA 1
ATOM 1454 C C . ARG B 1 73 ? 14.445 -14.391 2.5 1 98.12 73 ARG B C 1
ATOM 1456 O O . ARG B 1 73 ? 13.609 -13.891 1.743 1 98.12 73 ARG B O 1
ATOM 1463 N N . VAL B 1 74 ? 14.828 -15.586 2.42 1 97.88 74 VAL B N 1
ATOM 1464 C CA . VAL B 1 74 ? 14.281 -16.531 1.459 1 97.88 74 VAL B CA 1
ATOM 1465 C C . VAL B 1 74 ? 13.781 -17.781 2.189 1 97.88 74 VAL B C 1
ATOM 1467 O O . VAL B 1 74 ? 14.547 -18.438 2.895 1 97.88 74 VAL B O 1
ATOM 1470 N N . GLY B 1 75 ? 12.484 -18.016 2.059 1 97.25 75 GLY B N 1
ATOM 1471 C CA . GLY B 1 75 ? 11.906 -19.266 2.533 1 97.25 75 GLY B CA 1
ATOM 1472 C C . GLY B 1 75 ? 11.797 -20.328 1.45 1 97.25 75 GLY B C 1
ATOM 1473 O O . GLY B 1 75 ? 12.578 -20.328 0.5 1 97.25 75 GLY B O 1
ATOM 1474 N N . ARG B 1 76 ? 10.852 -21.25 1.712 1 97.12 76 ARG B N 1
ATOM 1475 C CA . ARG B 1 76 ? 10.664 -22.312 0.724 1 97.12 76 ARG B CA 1
ATOM 1476 C C . ARG B 1 76 ? 10.07 -21.75 -0.565 1 97.12 76 ARG B C 1
ATOM 1478 O O . ARG B 1 76 ? 10.586 -22.016 -1.654 1 97.12 76 ARG B O 1
ATOM 1485 N N . THR B 1 77 ? 8.977 -21.078 -0.345 1 98 77 THR B N 1
ATOM 1486 C CA . THR B 1 77 ? 8.312 -20.484 -1.5 1 98 77 THR B CA 1
ATOM 1487 C C . THR B 1 77 ? 8.289 -18.953 -1.389 1 98 77 THR B C 1
ATOM 1489 O O . THR B 1 77 ? 7.984 -18.266 -2.361 1 98 77 THR B O 1
ATOM 1492 N N . SER B 1 78 ? 8.664 -18.422 -0.218 1 98.19 78 SER B N 1
ATOM 1493 C CA . SER B 1 78 ? 8.43 -17.016 0.089 1 98.19 78 SER B CA 1
ATOM 1494 C C . SER B 1 78 ? 9.742 -16.234 0.116 1 98.19 78 SER B C 1
ATOM 1496 O O . SER B 1 78 ? 10.812 -16.797 0.328 1 98.19 78 SER B O 1
ATOM 1498 N N . LEU B 1 79 ? 9.656 -14.953 -0.134 1 98.5 79 LEU B N 1
ATOM 1499 C CA . LEU B 1 79 ? 10.75 -13.992 -0.046 1 98.5 79 LEU B CA 1
ATOM 1500 C C . LEU B 1 79 ? 10.328 -12.75 0.73 1 98.5 79 LEU B C 1
ATOM 1502 O O . LEU B 1 79 ? 9.25 -12.195 0.482 1 98.5 79 LEU B O 1
ATOM 1506 N N . THR B 1 80 ? 11.117 -12.359 1.679 1 98.69 80 THR B N 1
ATOM 1507 C CA . THR B 1 80 ? 10.93 -11.086 2.365 1 98.69 80 THR B CA 1
ATOM 1508 C C . THR B 1 80 ? 11.852 -10.016 1.789 1 98.69 80 THR B C 1
ATOM 1510 O O . THR B 1 80 ? 13.055 -10.234 1.661 1 98.69 80 THR B O 1
ATOM 1513 N N . VAL B 1 81 ? 11.281 -8.914 1.437 1 98.81 81 VAL B N 1
ATOM 1514 C CA . VAL B 1 81 ? 12.016 -7.828 0.799 1 98.81 81 VAL B CA 1
ATOM 1515 C C . VAL B 1 81 ? 11.883 -6.559 1.639 1 98.81 81 VAL B C 1
ATOM 1517 O O . VAL B 1 81 ? 10.773 -6.125 1.954 1 98.81 81 VAL B O 1
ATOM 1520 N N . GLU B 1 82 ? 13.008 -6 2.01 1 98.88 82 GLU B N 1
ATOM 1521 C CA . GLU B 1 82 ? 13.031 -4.66 2.592 1 98.88 82 GLU B CA 1
ATOM 1522 C C . GLU B 1 82 ? 13.047 -3.588 1.506 1 98.88 82 GLU B C 1
ATOM 1524 O O . GLU B 1 82 ? 13.82 -3.672 0.552 1 98.88 82 GLU B O 1
ATOM 1529 N N . VAL B 1 83 ? 12.188 -2.627 1.645 1 98.88 83 VAL B N 1
ATOM 1530 C CA . VAL B 1 83 ? 12.133 -1.54 0.673 1 98.88 83 VAL B CA 1
ATOM 1531 C C . VAL B 1 83 ? 12.281 -0.199 1.389 1 98.88 83 VAL B C 1
ATOM 1533 O O . VAL B 1 83 ? 11.609 0.056 2.389 1 98.88 83 VAL B O 1
ATOM 1536 N N . GLU B 1 84 ? 13.148 0.6 0.878 1 98.88 84 GLU B N 1
ATOM 1537 C CA . GLU B 1 84 ? 13.375 1.967 1.337 1 98.88 84 GLU B CA 1
ATOM 1538 C C . GLU B 1 84 ? 13.102 2.975 0.224 1 98.88 84 GLU B C 1
ATOM 1540 O O . GLU B 1 84 ? 13.469 2.748 -0.931 1 98.88 84 GLU B O 1
ATOM 1545 N N . VAL B 1 85 ? 12.398 4.012 0.595 1 98.88 85 VAL B N 1
ATOM 1546 C CA . VAL B 1 85 ? 12.141 5.113 -0.322 1 98.88 85 VAL B CA 1
ATOM 1547 C C . VAL B 1 85 ? 12.844 6.375 0.172 1 98.88 85 VAL B C 1
ATOM 1549 O O . VAL B 1 85 ? 12.523 6.895 1.244 1 98.88 85 VAL B O 1
ATOM 1552 N N . TYR B 1 86 ? 13.75 6.84 -0.632 1 98.44 86 TYR B N 1
ATOM 1553 C CA . TYR B 1 86 ? 14.438 8.094 -0.359 1 98.44 86 TYR B CA 1
ATOM 1554 C C . TYR B 1 86 ? 13.883 9.219 -1.227 1 98.44 86 TYR B C 1
ATOM 1556 O O . TYR B 1 86 ? 13.539 9 -2.389 1 98.44 86 TYR B O 1
ATOM 1564 N N . LYS B 1 87 ? 13.836 10.398 -0.619 1 97.5 87 LYS B N 1
ATOM 1565 C CA . LYS B 1 87 ? 13.422 11.547 -1.425 1 97.5 87 LYS B CA 1
ATOM 1566 C C . LYS B 1 87 ? 14.547 12.578 -1.521 1 97.5 87 LYS B C 1
ATOM 1568 O O . LYS B 1 87 ? 15.367 12.695 -0.611 1 97.5 87 LYS B O 1
ATOM 1573 N N . GLU B 1 88 ? 14.562 13.18 -2.646 1 95.38 88 GLU B N 1
ATOM 1574 C CA . GLU B 1 88 ? 15.445 14.32 -2.893 1 95.38 88 GLU B CA 1
ATOM 1575 C C . GLU B 1 88 ? 14.727 15.422 -3.668 1 95.38 88 GLU B C 1
ATOM 1577 O O . GLU B 1 88 ? 13.82 15.141 -4.457 1 95.38 88 GLU B O 1
ATOM 1582 N N . ARG B 1 89 ? 15.078 16.656 -3.336 1 91.06 89 ARG B N 1
ATOM 1583 C CA . ARG B 1 89 ? 14.547 17.812 -4.047 1 91.06 89 ARG B CA 1
ATOM 1584 C C . ARG B 1 89 ? 15.648 18.562 -4.773 1 91.06 89 ARG B C 1
ATOM 1586 O O . ARG B 1 89 ? 16.656 18.922 -4.172 1 91.06 89 ARG B O 1
ATOM 1593 N N . PHE B 1 90 ? 15.414 18.672 -6.031 1 82.25 90 PHE B N 1
ATOM 1594 C CA . PHE B 1 90 ? 16.422 19.391 -6.805 1 82.25 90 PHE B CA 1
ATOM 1595 C C . PHE B 1 90 ? 16.594 20.812 -6.27 1 82.25 90 PHE B C 1
ATOM 1597 O O . PHE B 1 90 ? 15.617 21.5 -5.961 1 82.25 90 PHE B O 1
ATOM 1604 N N . GLY B 1 91 ? 17.75 21.219 -6.234 1 78.19 91 GLY B N 1
ATOM 1605 C CA . GLY B 1 91 ? 18.078 22.578 -5.828 1 78.19 91 GLY B CA 1
ATOM 1606 C C . GLY B 1 91 ? 18.156 22.75 -4.324 1 78.19 91 GLY B C 1
ATOM 1607 O O . GLY B 1 91 ? 18.547 23.812 -3.836 1 78.19 91 GLY B O 1
ATOM 1608 N N . LYS B 1 92 ? 17.547 21.734 -3.629 1 68.38 92 LYS B N 1
ATOM 1609 C CA . LYS B 1 92 ? 17.656 21.844 -2.176 1 68.38 92 LYS B CA 1
ATOM 1610 C C . LYS B 1 92 ? 18.812 21.016 -1.647 1 68.38 92 LYS B C 1
ATOM 1612 O O . LYS B 1 92 ? 19.141 19.969 -2.207 1 68.38 92 LYS B O 1
ATOM 1617 N N . GLU B 1 93 ? 19.516 21.625 -0.75 1 63.06 93 GLU B N 1
ATOM 1618 C CA . GLU B 1 93 ? 20.75 21.094 -0.186 1 63.06 93 GLU B CA 1
ATOM 1619 C C . GLU B 1 93 ? 20.469 19.859 0.674 1 63.06 93 GLU B C 1
ATOM 1621 O O . GLU B 1 93 ? 21.406 19.141 1.064 1 63.06 93 GLU B O 1
ATOM 1626 N N . ASN B 1 94 ? 19.234 19.734 1.109 1 63.69 94 ASN B N 1
ATOM 1627 C CA . ASN B 1 94 ? 19.109 18.766 2.195 1 63.69 94 ASN B CA 1
ATOM 1628 C C . ASN B 1 94 ? 19.281 17.344 1.694 1 63.69 94 ASN B C 1
ATOM 1630 O O . ASN B 1 94 ? 19.312 16.391 2.49 1 63.69 94 ASN B O 1
ATOM 1634 N N . GLY B 1 95 ? 19.875 17.156 0.557 1 78.19 95 GLY B N 1
ATOM 1635 C CA . GLY B 1 95 ? 20.344 15.852 0.103 1 78.19 95 GLY B CA 1
ATOM 1636 C C . GLY B 1 95 ? 19.281 14.781 0.136 1 78.19 95 GLY B C 1
ATOM 1637 O O . GLY B 1 95 ? 18.078 15.086 0.167 1 78.19 95 GLY B O 1
ATOM 1638 N N . ARG B 1 96 ? 19.594 13.609 0.107 1 90.88 96 ARG B N 1
ATOM 1639 C CA . ARG B 1 96 ? 18.844 12.367 0.091 1 90.88 96 ARG B CA 1
ATOM 1640 C C . ARG B 1 96 ? 18.344 12.008 1.487 1 90.88 96 ARG B C 1
ATOM 1642 O O . ARG B 1 96 ? 19.125 11.922 2.43 1 90.88 96 ARG B O 1
ATOM 1649 N N . VAL B 1 97 ? 16.969 11.977 1.716 1 95.62 97 VAL B N 1
ATOM 1650 C CA . VAL B 1 97 ? 16.375 11.688 3.014 1 95.62 97 VAL B CA 1
ATOM 1651 C C . VAL B 1 97 ? 15.508 10.438 2.912 1 95.62 97 VAL B C 1
ATOM 1653 O O . VAL B 1 97 ? 14.758 10.266 1.944 1 95.62 97 VAL B O 1
ATOM 1656 N N . LEU B 1 98 ? 15.656 9.516 3.953 1 98.25 98 LEU B N 1
ATOM 1657 C CA . LEU B 1 98 ? 14.773 8.359 4.023 1 98.25 98 LEU B CA 1
ATOM 1658 C C . LEU B 1 98 ? 13.344 8.773 4.359 1 98.25 98 LEU B C 1
ATOM 1660 O O . LEU B 1 98 ? 13.07 9.227 5.477 1 98.25 98 LEU B O 1
ATOM 1664 N N . ALA B 1 99 ? 12.438 8.609 3.424 1 98.44 99 ALA B N 1
ATOM 1665 C CA . ALA B 1 99 ? 11.062 9.086 3.594 1 98.44 99 ALA B CA 1
ATOM 1666 C C . ALA B 1 99 ? 10.148 7.953 4.047 1 98.44 99 ALA B C 1
ATOM 1668 O O . ALA B 1 99 ? 9.164 8.188 4.75 1 98.44 99 ALA B O 1
ATOM 1669 N N . THR B 1 100 ? 10.359 6.77 3.574 1 98.75 100 THR B N 1
ATOM 1670 C CA . THR B 1 100 ? 9.523 5.621 3.896 1 98.75 100 THR B CA 1
ATOM 1671 C C . THR B 1 100 ? 10.344 4.336 3.904 1 98.75 100 THR B C 1
ATOM 1673 O O . THR B 1 100 ? 11.25 4.168 3.086 1 98.75 100 THR B O 1
ATOM 1676 N N . LYS B 1 101 ? 9.977 3.418 4.766 1 98.81 101 LYS B N 1
ATOM 1677 C CA . LYS B 1 101 ? 10.609 2.1 4.805 1 98.81 101 LYS B CA 1
ATOM 1678 C C . LYS B 1 101 ? 9.609 1.025 5.223 1 98.81 101 LYS B C 1
ATOM 1680 O O . LYS B 1 101 ? 8.648 1.309 5.941 1 98.81 101 LYS B O 1
ATOM 1685 N N . GLY B 1 102 ? 9.836 -0.131 4.824 1 98.44 102 GLY B N 1
ATOM 1686 C CA . GLY B 1 102 ? 8.984 -1.247 5.211 1 98.44 102 GLY B CA 1
ATOM 1687 C C . GLY B 1 102 ? 9.406 -2.562 4.59 1 98.44 102 GLY B C 1
ATOM 1688 O O . GLY B 1 102 ? 10.477 -2.652 3.979 1 98.44 102 GLY B O 1
ATOM 1689 N N . GLU B 1 103 ? 8.602 -3.561 4.906 1 98.69 103 GLU B N 1
ATOM 1690 C CA . GLU B 1 103 ? 8.883 -4.898 4.395 1 98.69 103 GLU B CA 1
ATOM 1691 C C . GLU B 1 103 ? 7.656 -5.484 3.695 1 98.69 103 GLU B C 1
ATOM 1693 O O . GLU B 1 103 ? 6.531 -5.344 4.18 1 98.69 103 GLU B O 1
ATOM 1698 N N . LEU B 1 104 ? 7.926 -6.105 2.658 1 98.69 104 LEU B N 1
ATOM 1699 C CA . LEU B 1 104 ? 6.906 -6.859 1.933 1 98.69 104 LEU B CA 1
ATOM 1700 C C . LEU B 1 104 ? 7.324 -8.312 1.767 1 98.69 104 LEU B C 1
ATOM 1702 O O . LEU B 1 104 ? 8.516 -8.609 1.612 1 98.69 104 LEU B O 1
ATOM 1706 N N . THR B 1 105 ? 6.355 -9.172 1.766 1 98.81 105 THR B N 1
ATOM 1707 C CA . THR B 1 105 ? 6.574 -10.594 1.55 1 98.81 105 THR B CA 1
ATOM 1708 C C . THR B 1 105 ? 5.898 -11.062 0.263 1 98.81 105 THR B C 1
ATOM 1710 O O . THR B 1 105 ? 4.727 -10.758 0.027 1 98.81 105 THR B O 1
ATOM 1713 N N . TYR B 1 106 ? 6.625 -11.781 -0.485 1 98.44 106 TYR B N 1
ATOM 1714 C CA . TYR B 1 106 ? 6.148 -12.328 -1.748 1 98.44 106 TYR B CA 1
ATOM 1715 C C . TYR B 1 106 ? 6.23 -13.852 -1.745 1 98.44 106 TYR B C 1
ATOM 1717 O O . TYR B 1 106 ? 7.051 -14.43 -1.03 1 98.44 106 TYR B O 1
ATOM 1725 N N . VAL B 1 107 ? 5.418 -14.43 -2.588 1 98.38 107 VAL B N 1
ATOM 1726 C CA . VAL B 1 107 ? 5.473 -15.867 -2.822 1 98.38 107 VAL B CA 1
ATOM 1727 C C . VAL B 1 107 ? 5.695 -16.141 -4.309 1 98.38 107 VAL B C 1
ATOM 1729 O O . VAL B 1 107 ? 5.016 -15.562 -5.16 1 98.38 107 VAL B O 1
ATOM 1732 N N . ALA B 1 108 ? 6.598 -16.984 -4.594 1 98.25 108 ALA B N 1
ATOM 1733 C CA . ALA B 1 108 ? 6.812 -17.422 -5.973 1 98.25 108 ALA B CA 1
ATOM 1734 C C . ALA B 1 108 ? 5.672 -18.312 -6.449 1 98.25 108 ALA B C 1
ATOM 1736 O O . ALA B 1 108 ? 5.211 -19.188 -5.711 1 98.25 108 ALA B O 1
ATOM 1737 N N . VAL B 1 109 ? 5.273 -18.094 -7.719 1 97.25 109 VAL B N 1
ATOM 1738 C CA . VAL B 1 109 ? 4.129 -18.859 -8.195 1 97.25 109 VAL B CA 1
ATOM 1739 C C . VAL B 1 109 ? 4.395 -19.359 -9.617 1 97.25 109 VAL B C 1
ATOM 1741 O O . VAL B 1 109 ? 5.223 -18.797 -10.336 1 97.25 109 VAL B O 1
ATOM 1744 N N . ASN B 1 110 ? 3.701 -20.453 -9.984 1 95.94 110 ASN B N 1
ATOM 1745 C CA . ASN B 1 110 ? 3.729 -20.938 -11.367 1 95.94 110 ASN B CA 1
ATOM 1746 C C . ASN B 1 110 ? 2.652 -20.266 -12.211 1 95.94 110 ASN B C 1
ATOM 1748 O O . ASN B 1 110 ? 2.018 -19.297 -11.781 1 95.94 110 ASN B O 1
ATOM 1752 N N . GLU B 1 111 ? 2.463 -20.766 -13.375 1 93.44 111 GLU B N 1
ATOM 1753 C CA . GLU B 1 111 ? 1.548 -20.156 -14.336 1 93.44 111 GLU B CA 1
ATOM 1754 C C . GLU B 1 111 ? 0.104 -20.219 -13.844 1 93.44 111 GLU B C 1
ATOM 1756 O O . GLU B 1 111 ? -0.742 -19.438 -14.273 1 93.44 111 GLU B O 1
ATOM 1761 N N . LYS B 1 112 ? -0.141 -21.141 -12.961 1 92.75 112 LYS B N 1
ATOM 1762 C CA . LYS B 1 112 ? -1.489 -21.312 -12.43 1 92.75 112 LYS B CA 1
ATOM 1763 C C . LYS B 1 112 ? -1.694 -20.5 -11.156 1 92.75 112 LYS B C 1
ATOM 1765 O O . LYS B 1 112 ? -2.771 -20.531 -10.555 1 92.75 112 LYS B O 1
ATOM 1770 N N . GLY B 1 113 ? -0.725 -19.797 -10.719 1 93.06 113 GLY B N 1
ATOM 1771 C CA . GLY B 1 113 ? -0.825 -18.984 -9.523 1 93.06 113 GLY B CA 1
ATOM 1772 C C . GLY B 1 113 ? -0.584 -19.766 -8.242 1 93.06 113 GLY B C 1
ATOM 1773 O O . GLY B 1 113 ? -0.872 -19.281 -7.148 1 93.06 113 GLY B O 1
ATOM 1774 N N . GLU B 1 114 ? -0.022 -20.969 -8.484 1 95.62 114 GLU B N 1
ATOM 1775 C CA . GLU B 1 114 ? 0.247 -21.797 -7.324 1 95.62 114 GLU B CA 1
ATOM 1776 C C . GLU B 1 114 ? 1.666 -21.594 -6.805 1 95.62 114 GLU B C 1
ATOM 1778 O O . GLU B 1 114 ? 2.6 -21.422 -7.59 1 95.62 114 GLU B O 1
ATOM 1783 N N . PRO B 1 115 ? 1.775 -21.703 -5.457 1 97 115 PRO B N 1
ATOM 1784 C CA . PRO B 1 115 ? 3.119 -21.531 -4.902 1 97 115 PRO B CA 1
ATOM 1785 C C . PRO B 1 115 ? 4.109 -22.578 -5.398 1 97 115 PRO B C 1
ATOM 1787 O O . PRO B 1 115 ? 3.75 -23.75 -5.539 1 97 115 PRO B O 1
ATOM 1790 N N . VAL B 1 116 ? 5.262 -22.156 -5.664 1 97.5 116 VAL B N 1
ATOM 1791 C CA . VAL B 1 116 ? 6.336 -23.062 -6.078 1 97.5 116 VAL B CA 1
ATOM 1792 C C . VAL B 1 116 ? 7.605 -22.75 -5.293 1 97.5 116 VAL B C 1
ATOM 1794 O O . VAL B 1 116 ? 7.797 -21.609 -4.84 1 97.5 116 VAL B O 1
ATOM 1797 N N . PRO B 1 117 ? 8.516 -23.688 -5.109 1 97.5 117 PRO B N 1
ATOM 1798 C CA . PRO B 1 117 ? 9.734 -23.453 -4.332 1 97.5 117 PRO B CA 1
ATOM 1799 C C . PRO B 1 117 ? 10.664 -22.438 -4.973 1 97.5 117 PRO B C 1
ATOM 1801 O O . PRO B 1 117 ? 10.75 -22.359 -6.203 1 97.5 117 PRO B O 1
ATOM 1804 N N . VAL B 1 118 ? 11.211 -21.547 -4.066 1 96.19 118 VAL B N 1
ATOM 1805 C CA . VAL B 1 118 ? 12.281 -20.641 -4.484 1 96.19 118 VAL B CA 1
ATOM 1806 C C . VAL B 1 118 ? 13.625 -21.375 -4.445 1 96.19 118 VAL B C 1
ATOM 1808 O O . VAL B 1 118 ? 13.914 -22.094 -3.484 1 96.19 118 VAL B O 1
ATOM 1811 N N . ASP B 1 119 ? 14.07 -21.812 -5.512 1 81.88 119 ASP B N 1
ATOM 1812 C CA . ASP B 1 119 ? 15.289 -22.609 -5.555 1 81.88 119 ASP B CA 1
ATOM 1813 C C . ASP B 1 119 ? 16.344 -22.062 -4.605 1 81.88 119 ASP B C 1
ATOM 1815 O O . ASP B 1 119 ? 16.344 -20.875 -4.293 1 81.88 119 ASP B O 1
ATOM 1819 N N . ALA B 1 1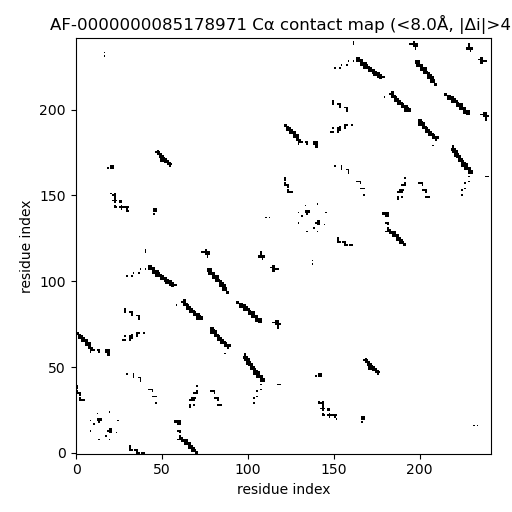20 ? 17.016 -23.109 -3.83 1 65.12 120 ALA B N 1
ATOM 1820 C CA . ALA B 1 120 ? 18.094 -22.766 -2.896 1 65.12 120 ALA B CA 1
ATOM 1821 C C . ALA B 1 120 ? 19.016 -21.703 -3.48 1 65.12 120 ALA B C 1
ATOM 1823 O O . ALA B 1 120 ? 19.203 -21.641 -4.699 1 65.12 120 ALA B O 1
ATOM 1824 N N . PRO B 1 121 ? 19.469 -20.703 -2.457 1 53.16 121 PRO B N 1
ATOM 1825 C CA . PRO B 1 121 ? 20.438 -19.719 -2.938 1 53.16 121 PRO B CA 1
ATOM 1826 C C . PRO B 1 121 ? 21.578 -20.344 -3.738 1 53.16 121 PRO B C 1
ATOM 1828 O O . PRO B 1 121 ? 21.891 -21.516 -3.549 1 53.16 121 PRO B O 1
#

Nearest PDB structures (foldseek):
  2eis-assembly1_A  TM=9.634E-01  e=1.734E-12  Thermus thermophilus HB8
  5hz4-assembly1_B  TM=9.403E-01  e=1.335E-10  Staphylococcus aureus subsp. aureus Mu50
  2qq2-assembly1_D  TM=9.604E-01  e=6.807E-10  Homo sapiens
  2qq2-assembly1_C  TM=9.622E-01  e=8.011E-10  Homo sapiens
  5szu-assembly1_A  TM=9.429E-01  e=8.458E-10  Neisseria meningitidis

Sequence (242 aa):
MEARTLELVFPEHTNPLGAAFGGFVLGLMDKVGSYAAARRAKKPVVTVAVGGVEFKVPIRTGDLLEVVARVVRVGRTSLTVEVEVYKERFGKENGRVLATKGELTYVAVNEKGEPVPVDAPMEARTLELVFPEHTNPLGAAFGGFVLGLMDKVGSYAAARRAKKPVVTVAVGGVEFKVPIRTGDLLEVVARVVRVGRTSLTVEVEVYKERFGKENGRVLATKGELTYVAVNEKGEPVPVDAP

Organism: NCBI:txid751945

pLDDT: mean 95.14, std 7.65, range [53.16, 98.88]

Secondary structure (DSSP, 8-state):
-EEEEEEE--GGGB-TTSBBPHHHHHHHHHHHHHHHHHHHHTS-EEEEEEEEEEE-S--BTTEEEEEEEEEEEE-SSEEEEEEEEEEEETT-TT--EEEEEEEEEEEEB-TTS-B------/-EEEEEEE--GGGB-TTSBBPHHHHHHHHHHHHHHHHHHHHTS-EEEEEEEEEEE-S--BTTPEEEEEEEEEEE-SSEEEEEEEEEEE-TT-TT--EEEEEEEEEEEEB-TTS-B------

Radius of gyration: 17.87 Å; Cα contacts (8 Å, |Δi|>4): 641; chains: 2; bounding box: 43×47×38 Å

Solvent-accessible surface area (backbone atoms only — not comparable to full-atom values): 12100 Å² total; per-residue (Å²): 88,69,31,74,48,78,46,74,37,46,69,89,46,28,46,98,84,37,38,46,40,57,20,55,54,48,22,52,46,42,53,41,30,47,50,13,46,21,64,68,48,73,37,55,61,44,64,39,34,40,33,66,30,38,46,71,45,91,49,38,60,63,26,38,30,42,38,40,14,33,52,74,44,75,52,60,34,36,34,35,24,42,30,38,32,28,35,31,44,85,95,49,83,79,49,79,38,78,24,32,38,31,36,38,31,31,33,27,30,51,94,83,68,41,77,36,74,36,70,81,133,87,68,30,72,48,78,47,74,39,46,70,90,46,28,45,97,86,37,38,47,40,55,21,55,55,47,23,51,45,42,53,41,31,48,50,13,46,21,64,68,48,72,38,54,60,45,64,40,33,39,34,65,29,38,46,69,47,90,50,39,58,62,27,36,30,42,38,40,13,32,53,75,46,76,52,60,35,36,36,35,23,42,30,39,32,27,34,29,44,84,95,48,81,79,49,80,38,78,23,33,38,31,36,36,31,32,33,27,29,49,94,84,70,40,79,36,72,34,70,78,132

Foldseek 3Di:
DKFKDKDAAAQVQDDPVFFGDPVVVVVVQVVRQQVQVCVQLVAHKDWDDWDDKDQAATDGHQKMKMKMKDFDDFDFFKTKIKIWIWTDHPPDPPPIHTGMITIIMIGGADPVRHGHTRPDD/DKFKDKDAAAQVQDDPVFFGDPVVVVVVQVVRQQVQVCVQLVAHKDWDDWDDKDQDATDGHQKMKMKMKDFDDFDFFKTKIKIWIWTDHPPDPPPIHTGMITIIMIGGADPVRHGHTRPDD